Protein AF-A0A381XWH8-F1 (afdb_monomer_lite)

Foldseek 3Di:
DPDPPPDPPPPCQLVVLLVVCVVVVDQAEEEEAQPRLLSNLSSCVPVPHAYEYEYQAACVPDDPDDVSVVSSLVSLLVHQAYEAQDPNSLVPHDPSNSVRYDHDHDDADQDPPLDQPPPDPDLAAEEEEEDAQDVQQQVLVVLVVVLVVCVVRVRYAYEYEHYDDCVVVSVVSCVVSVNNVRYDYPYHDPPLLNVLSPHQEYEGRGQETRAPNSQVSSVSSVHAYEYECHHDHPVVPDDDPPRHHYDHNPPDD

Secondary structure (DSSP, 8-state):
-------S-GGGHHHHHHHHHHHH--S-EEEESHHHHHHHHHHHTTS---EEEE--S-TTTS---HHHHHHHHHHGGGSSEEEES-HHHHHTS-HHHHHTEEE-PPP-PPPS--S-----S-S-EEEEEES-SSGGG-HHHHHHHHTTHHHH-TTEEEEEE--STTHHHHHHHHHHTT-TTTEEEEE--S-HHHHHHT-SEEEE--S--S--HHHHHHHHTT--EEEE--SSSHHHH--BTTTBEEE------

pLDDT: mean 89.03, std 14.9, range [29.47, 98.56]

Radius of gyration: 21.4 Å; chains: 1; bounding box: 51×39×57 Å

Sequence (253 aa):
VVGGKRDQGSFLRPWVLRKAFRRGRPDAVIAFIDLTNILTLVATIGLKIPVIISERGNPAFHSIGKFWSLLRQGVYKMSACLVLQTHDARSFFSSSIQKNSRIIPNPVLIPEYSEPDLKSETSSKTLVAMGGLYELKGFDLLLKAFAPLCNNFPDWLLEIWGEEVQRETLESLRDELGLRERVRFPGLTKEHYKTMSRADIFVLSSRTEGFPNVLGEAMACGLPVVSFDCPCGPSEMIQDGVNGLLAVATKNR

Organism: NCBI:txid408172

Structure (mmCIF, N/CA/C/O backbone):
data_AF-A0A381XWH8-F1
#
_entry.id   AF-A0A381XWH8-F1
#
loop_
_atom_site.group_PDB
_atom_site.id
_atom_site.type_symbol
_atom_site.label_atom_id
_atom_site.label_alt_id
_atom_site.label_comp_id
_atom_site.label_asym_id
_atom_site.label_entity_id
_atom_site.label_seq_id
_atom_site.pdbx_PDB_ins_code
_atom_site.Cartn_x
_atom_site.Cartn_y
_atom_site.Cartn_z
_atom_site.occupancy
_atom_site.B_iso_or_equiv
_atom_site.auth_seq_id
_atom_site.auth_comp_id
_atom_site.auth_asym_id
_atom_site.auth_atom_id
_atom_site.pdbx_PDB_model_num
ATOM 1 N N . VAL A 1 1 ? 10.121 9.251 4.242 1.00 33.16 1 VAL A N 1
ATOM 2 C CA . VAL A 1 1 ? 11.104 10.231 3.668 1.00 33.16 1 VAL A CA 1
ATOM 3 C C . VAL A 1 1 ? 10.822 10.508 2.186 1.00 33.16 1 VAL A C 1
ATOM 5 O O . VAL A 1 1 ? 11.268 9.763 1.321 1.00 33.16 1 VAL A O 1
ATOM 8 N N . VAL A 1 2 ? 10.081 11.574 1.867 1.00 35.97 2 VAL A N 1
ATOM 9 C CA . VAL A 1 2 ? 9.831 12.023 0.483 1.00 35.97 2 VAL A CA 1
ATOM 10 C C . VAL A 1 2 ? 10.093 13.524 0.439 1.00 35.97 2 VAL A C 1
ATOM 12 O O . VAL A 1 2 ? 9.443 14.285 1.141 1.00 35.97 2 VAL A O 1
ATOM 15 N N . GLY A 1 3 ? 11.099 13.939 -0.330 1.00 33.50 3 GLY A N 1
ATOM 16 C CA . GLY A 1 3 ? 11.551 15.336 -0.378 1.00 33.50 3 GLY A CA 1
ATOM 17 C C . GLY A 1 3 ? 13.040 15.523 -0.682 1.00 33.50 3 GLY A C 1
ATOM 18 O O . GLY A 1 3 ? 13.516 16.651 -0.753 1.00 33.50 3 GLY A O 1
ATOM 19 N N . GLY A 1 4 ? 13.794 14.440 -0.896 1.00 30.06 4 GLY A N 1
ATOM 20 C CA . GLY A 1 4 ? 15.159 14.530 -1.408 1.00 30.06 4 GLY A CA 1
ATOM 21 C C . GLY A 1 4 ? 15.157 15.000 -2.862 1.00 30.06 4 GLY A C 1
ATOM 22 O O . GLY A 1 4 ? 14.591 14.327 -3.725 1.00 30.06 4 GLY A O 1
ATOM 23 N N . LYS A 1 5 ? 15.7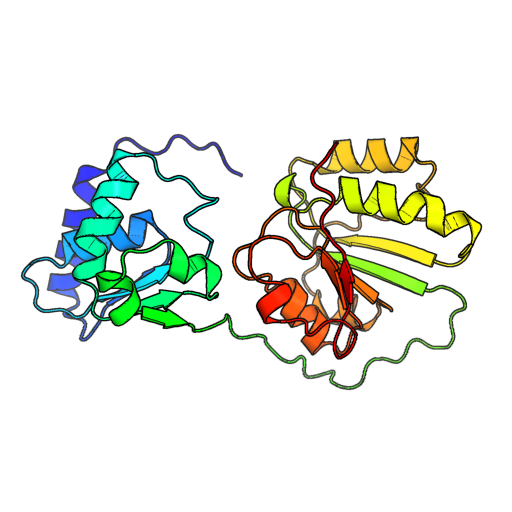75 16.162 -3.108 1.00 35.56 5 LYS A N 1
ATOM 24 C CA . LYS A 1 5 ? 16.121 16.729 -4.422 1.00 35.56 5 LYS A CA 1
ATOM 25 C C . LYS A 1 5 ? 16.338 15.616 -5.458 1.00 35.56 5 LYS A C 1
ATOM 27 O O . LYS A 1 5 ? 17.305 14.865 -5.364 1.00 35.56 5 LYS A O 1
ATOM 32 N N . ARG A 1 6 ? 15.428 15.487 -6.435 1.00 51.28 6 ARG A N 1
ATOM 33 C CA . ARG A 1 6 ? 15.600 14.571 -7.574 1.00 51.28 6 ARG A CA 1
ATOM 34 C C . ARG A 1 6 ? 16.783 15.078 -8.392 1.00 51.28 6 ARG A C 1
ATOM 36 O O . ARG A 1 6 ? 16.660 16.027 -9.159 1.00 51.28 6 ARG A O 1
ATOM 43 N N . ASP A 1 7 ? 17.924 14.460 -8.125 1.00 47.31 7 ASP A N 1
ATOM 44 C CA . ASP A 1 7 ? 19.237 14.764 -8.669 1.00 47.31 7 ASP A CA 1
ATOM 45 C C . ASP A 1 7 ? 19.208 15.046 -10.173 1.00 47.31 7 ASP A C 1
ATOM 47 O O . ASP A 1 7 ? 18.731 14.240 -10.978 1.00 47.31 7 ASP A O 1
ATOM 51 N N . GLN A 1 8 ? 19.837 16.154 -10.553 1.00 40.62 8 GLN A N 1
ATOM 52 C CA . GLN A 1 8 ? 20.124 16.563 -11.928 1.00 40.62 8 GLN A CA 1
ATOM 53 C C . GLN A 1 8 ? 21.181 15.656 -12.614 1.00 40.62 8 GLN A C 1
ATOM 55 O O . GLN A 1 8 ? 21.783 16.038 -13.610 1.00 40.62 8 GLN A O 1
ATOM 60 N N . GLY A 1 9 ? 21.375 14.416 -12.141 1.00 46.94 9 GLY A N 1
ATOM 61 C CA . GLY A 1 9 ? 22.243 13.381 -12.730 1.00 46.94 9 GLY A CA 1
ATOM 62 C C . GLY A 1 9 ? 21.551 12.473 -13.765 1.00 46.94 9 GLY A C 1
ATOM 63 O O . GLY A 1 9 ? 22.012 11.365 -14.038 1.00 46.94 9 GLY A O 1
ATOM 64 N N . SER A 1 10 ? 20.407 12.904 -14.304 1.00 57.38 10 SER A N 1
ATOM 65 C CA . SER A 1 10 ? 19.434 12.071 -15.034 1.00 57.38 10 SER A CA 1
ATOM 66 C C . SER A 1 10 ? 19.946 11.459 -16.355 1.00 57.38 10 SER A C 1
ATOM 68 O O . SER A 1 10 ? 19.645 10.304 -16.657 1.00 57.38 10 SER A O 1
ATOM 70 N N . PHE A 1 11 ? 20.768 12.173 -17.132 1.00 61.56 11 PHE A N 1
ATOM 71 C CA . PHE A 1 11 ? 21.108 11.757 -18.506 1.00 61.56 11 PHE A CA 1
ATOM 72 C C . PHE A 1 11 ? 22.157 10.641 -18.608 1.00 61.56 11 PHE A C 1
ATOM 74 O O . PHE A 1 11 ? 22.191 9.919 -19.603 1.00 61.56 11 PHE A O 1
ATOM 81 N N . LEU A 1 12 ? 22.996 10.453 -17.585 1.00 79.38 12 LEU A N 1
ATOM 82 C CA . LEU A 1 12 ? 24.034 9.414 -17.592 1.00 79.38 12 LEU A CA 1
ATOM 83 C C . LEU A 1 12 ? 23.488 8.031 -17.210 1.00 79.38 12 LEU A C 1
ATOM 85 O O . LEU A 1 12 ? 24.088 7.011 -17.552 1.00 79.38 12 LEU A O 1
ATOM 89 N N . ARG A 1 13 ? 22.336 7.971 -16.531 1.00 88.19 13 ARG A N 1
ATOM 90 C CA . ARG A 1 13 ? 21.772 6.715 -16.008 1.00 88.19 13 ARG A CA 1
ATOM 91 C C . ARG A 1 13 ? 21.467 5.688 -17.107 1.00 88.19 13 ARG A C 1
ATOM 93 O O . ARG A 1 13 ? 21.905 4.547 -16.950 1.00 88.19 13 ARG A O 1
ATOM 100 N N . PRO A 1 14 ? 20.821 6.041 -18.239 1.00 90.25 14 PRO A N 1
ATOM 101 C CA . PRO A 1 14 ? 20.624 5.088 -19.332 1.00 90.25 14 PRO A CA 1
ATOM 102 C C . PRO A 1 14 ? 21.939 4.546 -19.902 1.00 90.25 14 PRO A C 1
ATOM 104 O O . PRO A 1 14 ? 22.017 3.373 -20.259 1.00 90.25 14 PRO A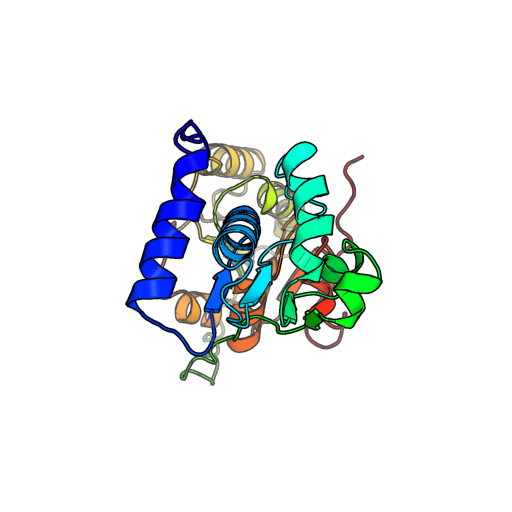 O 1
ATOM 107 N N . TRP A 1 15 ? 22.991 5.368 -19.961 1.00 93.19 15 TRP A N 1
ATOM 108 C CA . TRP A 1 15 ? 24.299 4.938 -20.458 1.00 93.19 15 TRP A CA 1
ATOM 109 C C . TRP A 1 15 ? 24.972 3.937 -19.512 1.00 93.19 15 TRP A C 1
ATOM 111 O O . TRP A 1 15 ? 25.476 2.906 -19.962 1.00 93.19 15 TRP A O 1
ATOM 121 N N . VAL A 1 16 ? 24.919 4.194 -18.201 1.00 95.00 16 VAL A N 1
ATOM 122 C CA . VAL A 1 16 ? 25.428 3.266 -17.178 1.00 95.00 16 VAL A CA 1
ATOM 123 C C . VAL A 1 16 ? 24.685 1.930 -17.241 1.00 95.00 16 VAL A C 1
ATOM 125 O O . VAL A 1 16 ? 25.327 0.880 -17.316 1.00 95.00 16 VAL A O 1
ATOM 128 N N . LEU A 1 17 ? 23.348 1.960 -17.303 1.00 95.38 17 LEU A N 1
ATOM 129 C CA . LEU A 1 17 ? 22.522 0.757 -17.462 1.00 95.38 17 LEU A CA 1
ATOM 130 C C . LEU A 1 17 ? 22.883 -0.004 -18.742 1.00 95.38 17 LEU A C 1
ATOM 132 O O . LEU A 1 17 ? 23.117 -1.209 -18.710 1.00 95.38 17 LEU A O 1
ATOM 136 N N . ARG A 1 18 ? 23.027 0.702 -19.868 1.00 96.31 18 ARG A N 1
ATOM 137 C CA . ARG A 1 18 ? 23.415 0.099 -21.148 1.00 96.31 18 ARG A CA 1
ATOM 138 C C . ARG A 1 18 ? 24.774 -0.598 -21.073 1.00 96.31 18 ARG A C 1
ATOM 140 O O . ARG A 1 18 ? 24.924 -1.695 -21.613 1.00 96.31 18 ARG A O 1
ATOM 147 N N . LYS A 1 19 ? 25.767 0.017 -20.419 1.00 96.44 19 LYS A N 1
ATOM 148 C CA . LYS A 1 19 ? 27.090 -0.594 -20.207 1.00 96.44 19 LYS A CA 1
ATOM 149 C C . LYS A 1 19 ? 26.972 -1.866 -19.365 1.00 96.44 19 LYS A C 1
ATOM 151 O O . LYS A 1 19 ? 27.591 -2.872 -19.712 1.00 96.44 19 LYS A O 1
ATOM 156 N N . ALA A 1 20 ? 26.148 -1.843 -18.317 1.00 96.19 20 ALA A N 1
ATOM 157 C CA . ALA A 1 20 ? 25.882 -3.011 -17.484 1.00 96.19 20 ALA A CA 1
ATOM 158 C C . ALA A 1 20 ? 25.218 -4.148 -18.281 1.00 96.19 20 ALA A C 1
ATOM 160 O O . ALA A 1 20 ? 25.716 -5.271 -18.244 1.00 96.19 20 ALA A O 1
ATOM 161 N N . PHE A 1 21 ? 24.184 -3.861 -19.080 1.00 96.75 21 PHE A N 1
ATOM 162 C CA . PHE A 1 21 ? 23.508 -4.869 -19.907 1.00 96.75 21 PHE A CA 1
ATOM 163 C C . PHE A 1 21 ? 24.432 -5.487 -20.959 1.00 96.75 21 PHE A C 1
ATOM 165 O O . PHE A 1 21 ? 24.438 -6.701 -21.134 1.00 96.75 21 PHE A O 1
ATOM 172 N N . ARG A 1 22 ? 25.278 -4.684 -21.617 1.00 95.75 22 ARG A N 1
ATOM 173 C CA . ARG A 1 22 ? 26.272 -5.198 -22.576 1.00 95.75 22 ARG A CA 1
ATOM 174 C C . ARG A 1 22 ? 27.316 -6.104 -21.926 1.00 95.75 22 ARG A C 1
ATOM 176 O O . ARG A 1 22 ? 27.745 -7.067 -22.556 1.00 95.75 22 ARG A O 1
ATOM 183 N N . ARG A 1 23 ? 27.731 -5.787 -20.694 1.00 96.25 23 ARG A N 1
ATOM 184 C CA . ARG A 1 23 ? 28.688 -6.601 -19.932 1.00 96.25 23 ARG A CA 1
ATOM 185 C C . ARG A 1 23 ? 28.051 -7.899 -19.439 1.00 96.25 23 ARG A C 1
ATOM 187 O O . ARG A 1 23 ? 28.681 -8.940 -19.537 1.00 96.25 23 ARG A O 1
ATOM 194 N N . GLY A 1 24 ? 26.834 -7.815 -18.903 1.00 96.38 24 GLY A N 1
ATOM 195 C CA . GLY A 1 24 ? 26.133 -8.947 -18.301 1.00 96.38 24 GLY A CA 1
ATOM 196 C C . GLY A 1 24 ? 25.490 -9.901 -19.305 1.00 96.38 24 GLY A C 1
ATOM 197 O O . GLY A 1 24 ? 25.309 -11.059 -18.967 1.00 96.38 24 GLY A O 1
ATOM 198 N N . ARG A 1 25 ? 25.162 -9.427 -20.518 1.00 95.06 25 ARG A N 1
ATOM 199 C CA . ARG A 1 25 ? 24.470 -10.195 -21.572 1.00 95.06 25 ARG A CA 1
ATOM 200 C C . ARG A 1 25 ? 23.263 -10.996 -21.041 1.00 95.06 25 ARG A C 1
ATOM 202 O O . ARG A 1 25 ? 23.220 -12.205 -21.236 1.00 95.06 25 ARG A O 1
ATOM 209 N N . PRO A 1 26 ? 22.309 -10.348 -20.346 1.00 97.06 26 PRO A N 1
ATOM 210 C CA . PRO A 1 26 ? 21.172 -11.061 -19.783 1.00 97.06 26 PRO A CA 1
ATOM 211 C C . PRO A 1 26 ? 20.229 -11.561 -20.884 1.00 97.06 26 PRO A C 1
ATOM 213 O O . PRO A 1 26 ? 20.014 -10.859 -21.876 1.00 97.06 26 PRO A O 1
ATOM 216 N N . ASP A 1 27 ? 19.602 -12.715 -20.657 1.00 97.81 27 ASP A N 1
ATOM 217 C CA . ASP A 1 27 ? 18.553 -13.249 -21.537 1.00 97.81 27 ASP A CA 1
ATOM 218 C C . ASP A 1 27 ? 17.265 -12.415 -21.478 1.00 97.81 27 ASP A C 1
ATOM 220 O O . ASP A 1 27 ? 16.532 -12.322 -22.459 1.00 97.81 27 ASP A O 1
ATOM 224 N N . ALA A 1 28 ? 16.998 -11.770 -20.337 1.00 97.44 28 ALA A N 1
ATOM 225 C CA . ALA A 1 28 ? 15.889 -10.843 -20.134 1.00 97.44 28 ALA A CA 1
ATOM 226 C C . ALA A 1 28 ? 16.195 -9.846 -19.007 1.00 97.44 28 ALA A C 1
ATOM 228 O O . ALA A 1 28 ? 17.011 -10.112 -18.124 1.00 97.44 28 ALA A O 1
ATOM 229 N N . VAL A 1 29 ? 15.512 -8.699 -19.008 1.00 97.88 29 VAL A N 1
ATOM 230 C CA . VAL A 1 29 ? 15.584 -7.705 -17.925 1.00 97.88 29 VAL A CA 1
ATOM 231 C C . VAL A 1 29 ? 14.197 -7.483 -17.342 1.00 97.88 29 VAL A C 1
ATOM 233 O O . VAL A 1 29 ? 13.247 -7.252 -18.086 1.00 97.88 29 VAL A O 1
ATOM 236 N N . ILE A 1 30 ? 14.097 -7.504 -16.013 1.00 97.69 30 ILE A N 1
ATOM 237 C CA . ILE A 1 30 ? 12.880 -7.137 -15.287 1.00 97.69 30 ILE A CA 1
ATOM 238 C C . ILE A 1 30 ? 13.138 -5.816 -14.568 1.00 97.69 30 ILE A C 1
ATOM 240 O O . ILE A 1 30 ? 14.029 -5.726 -13.723 1.00 97.69 30 ILE A O 1
ATOM 244 N N . ALA A 1 31 ? 12.377 -4.787 -14.924 1.00 97.06 31 ALA A N 1
ATOM 245 C CA . ALA A 1 31 ? 12.437 -3.476 -14.293 1.00 97.06 31 ALA A CA 1
ATOM 246 C C . ALA A 1 31 ? 11.187 -3.223 -13.449 1.00 97.06 31 ALA A C 1
ATOM 248 O O . ALA A 1 31 ? 10.089 -3.675 -13.777 1.00 97.06 31 ALA A O 1
ATOM 249 N N . PHE A 1 32 ? 11.372 -2.482 -12.362 1.00 95.31 32 PHE A N 1
ATOM 250 C CA . PHE A 1 32 ? 10.313 -2.106 -11.436 1.00 95.31 32 PHE A CA 1
ATOM 251 C C . PHE A 1 32 ? 10.282 -0.590 -11.285 1.00 95.31 32 PHE A C 1
ATOM 253 O O . PHE A 1 32 ? 11.342 0.028 -11.176 1.00 95.31 32 PHE A O 1
ATOM 260 N N . ILE A 1 33 ? 9.071 -0.040 -11.151 1.00 90.56 33 ILE A N 1
ATOM 261 C CA . ILE A 1 33 ? 8.780 1.371 -10.844 1.00 90.56 33 ILE A CA 1
ATOM 262 C C . ILE A 1 33 ? 8.950 2.307 -12.057 1.00 90.56 33 ILE A C 1
ATOM 264 O O . ILE A 1 33 ? 9.884 2.200 -12.853 1.00 90.56 33 ILE A O 1
ATOM 268 N N . ASP A 1 34 ? 8.006 3.239 -12.177 1.00 90.31 34 ASP A N 1
ATOM 269 C CA . ASP A 1 34 ? 7.776 4.176 -13.280 1.00 90.31 34 ASP A CA 1
ATOM 270 C C . ASP A 1 34 ? 9.020 4.673 -14.049 1.00 90.31 34 ASP A C 1
ATOM 272 O O . ASP A 1 34 ? 9.210 4.328 -15.221 1.00 90.31 34 ASP A O 1
ATOM 276 N N . LEU A 1 35 ? 9.874 5.487 -13.429 1.00 92.25 35 LEU A N 1
ATOM 277 C CA . LEU A 1 35 ? 11.011 6.131 -14.077 1.00 92.25 35 LEU A CA 1
ATOM 278 C C . LEU A 1 35 ? 12.104 5.114 -14.412 1.00 92.25 35 LEU A C 1
ATOM 280 O O . LEU A 1 35 ? 12.708 5.189 -15.481 1.00 92.25 35 LEU A O 1
ATOM 284 N N . THR A 1 36 ? 12.334 4.131 -13.544 1.00 93.69 36 THR A N 1
ATOM 285 C CA . THR A 1 36 ? 13.300 3.051 -13.785 1.00 93.69 36 THR A CA 1
ATOM 286 C C . THR A 1 36 ? 12.900 2.215 -14.999 1.00 93.69 36 THR A C 1
ATOM 288 O O . THR A 1 36 ? 13.763 1.880 -15.814 1.00 93.69 36 THR A O 1
ATOM 291 N N . ASN A 1 37 ? 11.605 1.948 -15.184 1.00 96.19 37 ASN A N 1
ATOM 292 C CA . ASN A 1 37 ? 11.081 1.272 -16.372 1.00 96.19 37 ASN A CA 1
ATOM 293 C C . ASN A 1 37 ? 11.403 2.070 -17.645 1.00 96.19 37 ASN A C 1
ATOM 295 O O . ASN A 1 37 ? 11.933 1.512 -18.605 1.00 96.19 37 ASN A O 1
ATOM 299 N N . ILE A 1 38 ? 11.148 3.387 -17.640 1.00 95.88 38 ILE A N 1
ATOM 300 C CA . ILE A 1 38 ? 11.461 4.277 -18.774 1.00 95.88 38 ILE A CA 1
ATOM 301 C C . ILE A 1 38 ? 12.959 4.233 -19.093 1.00 95.88 38 ILE A C 1
ATOM 303 O O . ILE A 1 38 ? 13.345 3.986 -20.235 1.00 95.88 38 ILE A O 1
ATOM 307 N N . LEU A 1 39 ? 13.810 4.445 -18.086 1.00 95.81 39 LEU A N 1
ATOM 308 C CA . LEU A 1 39 ? 15.262 4.489 -18.269 1.00 95.81 39 LEU A CA 1
ATOM 309 C C . LEU A 1 39 ? 15.820 3.142 -18.749 1.00 95.81 39 LEU A C 1
ATOM 311 O O . LEU A 1 39 ? 16.722 3.122 -19.586 1.00 95.81 39 LEU A O 1
ATOM 315 N N . THR A 1 40 ? 15.268 2.025 -18.271 1.00 96.88 40 THR A N 1
ATOM 316 C CA . THR A 1 40 ? 15.667 0.674 -18.689 1.00 96.88 40 THR A CA 1
ATOM 317 C C . THR A 1 40 ? 15.299 0.402 -20.145 1.00 96.88 40 THR A C 1
ATOM 319 O O . THR A 1 40 ? 16.131 -0.084 -20.913 1.00 96.88 40 THR A O 1
ATOM 322 N N . LEU A 1 41 ? 14.084 0.765 -20.561 1.00 96.88 41 LEU A N 1
ATOM 323 C CA . LEU A 1 41 ? 13.651 0.625 -21.954 1.00 96.88 41 LEU A CA 1
ATOM 324 C C . LEU A 1 41 ? 14.511 1.475 -22.894 1.00 96.88 41 LEU A C 1
ATOM 326 O O . LEU A 1 41 ? 14.970 0.983 -23.920 1.00 96.88 41 LEU A O 1
ATOM 330 N N . VAL A 1 42 ? 14.823 2.716 -22.508 1.00 96.12 42 VAL A N 1
ATOM 331 C CA . VAL A 1 42 ? 15.736 3.580 -23.275 1.00 96.12 42 VAL A CA 1
ATOM 332 C C . VAL A 1 42 ? 17.149 2.984 -23.346 1.00 96.12 42 VAL A C 1
ATOM 334 O O . VAL A 1 42 ? 17.774 2.973 -24.406 1.00 96.12 42 VAL A O 1
ATOM 337 N N . ALA A 1 43 ? 17.663 2.436 -22.243 1.00 96.44 43 ALA A N 1
ATOM 338 C CA . ALA A 1 43 ? 18.997 1.837 -22.195 1.00 96.44 43 ALA A CA 1
ATOM 339 C C . ALA A 1 43 ? 19.133 0.569 -23.061 1.00 96.44 43 ALA A C 1
ATOM 341 O O . ALA A 1 43 ? 20.233 0.266 -23.543 1.00 96.44 43 ALA A O 1
ATOM 342 N N . THR A 1 44 ? 18.034 -0.155 -23.284 1.00 96.50 44 THR A N 1
ATOM 343 C CA . THR A 1 44 ? 17.994 -1.421 -24.036 1.00 96.50 44 THR A CA 1
ATOM 344 C C . THR A 1 44 ? 17.690 -1.264 -25.528 1.00 96.50 44 THR A C 1
ATOM 346 O O . THR A 1 44 ? 17.813 -2.241 -26.270 1.00 96.50 44 THR A O 1
ATOM 349 N N . ILE A 1 45 ? 17.412 -0.046 -26.016 1.00 95.06 45 ILE A N 1
ATOM 350 C CA . ILE A 1 45 ? 17.182 0.219 -27.446 1.00 95.06 45 ILE A CA 1
ATOM 351 C C . ILE A 1 45 ? 18.337 -0.346 -28.292 1.00 95.06 45 ILE A C 1
ATOM 353 O O . ILE A 1 45 ? 19.520 -0.051 -28.072 1.00 95.06 45 ILE A O 1
ATOM 357 N N . GLY A 1 46 ? 17.993 -1.203 -29.255 1.00 94.38 46 GLY A N 1
ATOM 358 C CA . GLY A 1 46 ? 18.941 -1.850 -30.166 1.00 94.38 46 GLY A CA 1
ATOM 359 C C . GLY A 1 46 ? 19.789 -2.979 -29.561 1.00 94.38 46 GLY A C 1
ATOM 360 O O . GLY A 1 46 ? 20.656 -3.491 -30.260 1.00 94.38 46 GLY A O 1
ATOM 361 N N . LEU A 1 47 ? 19.577 -3.384 -28.300 1.00 94.06 47 LEU A N 1
ATOM 362 C CA . LEU A 1 47 ? 20.295 -4.522 -27.697 1.00 94.06 47 LEU A CA 1
ATOM 363 C C . LEU A 1 47 ? 19.628 -5.882 -27.954 1.00 94.06 47 LEU A C 1
ATOM 365 O O . LEU A 1 47 ? 20.238 -6.898 -27.648 1.00 94.06 47 LEU A O 1
ATOM 369 N N . LYS A 1 48 ? 18.407 -5.910 -28.513 1.00 93.69 48 LYS A N 1
ATOM 370 C CA . LYS A 1 48 ? 17.591 -7.128 -28.714 1.00 93.69 48 LYS A CA 1
ATOM 371 C C . LYS A 1 48 ? 17.367 -7.950 -27.428 1.00 93.69 48 LYS A C 1
ATOM 373 O O . LYS A 1 48 ? 17.143 -9.150 -27.502 1.00 93.69 48 LYS A O 1
ATOM 378 N N . ILE A 1 49 ? 17.407 -7.297 -26.264 1.00 96.56 49 ILE A N 1
ATOM 379 C CA . ILE A 1 49 ? 17.117 -7.911 -24.962 1.00 96.56 49 ILE A CA 1
ATOM 380 C C . ILE A 1 49 ? 15.629 -7.682 -24.651 1.00 96.56 49 ILE A C 1
ATOM 382 O O . ILE A 1 49 ? 15.200 -6.523 -24.683 1.00 96.56 49 ILE A O 1
ATOM 386 N N . PRO A 1 50 ? 14.834 -8.723 -24.348 1.00 97.44 50 PRO A N 1
ATOM 387 C CA . PRO A 1 50 ? 13.454 -8.547 -23.916 1.00 97.44 50 PRO A CA 1
ATOM 388 C C . PRO A 1 50 ? 13.406 -7.886 -22.532 1.00 97.44 50 PRO A C 1
ATOM 390 O O . PRO A 1 50 ? 14.094 -8.300 -21.597 1.00 97.44 50 PRO A O 1
ATOM 393 N N . VAL A 1 51 ? 12.573 -6.851 -22.401 1.00 98.19 51 VAL A N 1
ATOM 394 C CA . VAL A 1 51 ? 12.398 -6.110 -21.144 1.00 98.19 51 VAL A CA 1
ATOM 395 C C . VAL A 1 51 ? 10.973 -6.263 -20.642 1.00 98.19 51 VAL A C 1
ATOM 397 O O . VAL A 1 51 ? 10.032 -5.791 -21.280 1.00 98.19 51 VAL A O 1
ATOM 400 N N . ILE A 1 52 ? 10.819 -6.886 -19.482 1.00 98.31 52 ILE A N 1
ATOM 401 C CA . ILE A 1 52 ? 9.570 -6.920 -18.727 1.00 98.31 52 ILE A CA 1
ATOM 402 C C . ILE A 1 52 ? 9.595 -5.734 -17.765 1.00 98.31 52 ILE A C 1
ATOM 404 O O . ILE A 1 52 ? 10.566 -5.529 -17.041 1.00 98.31 52 ILE A O 1
ATOM 408 N N . ILE A 1 53 ? 8.539 -4.933 -17.764 1.00 98.00 53 ILE A N 1
ATOM 409 C CA . ILE A 1 53 ? 8.408 -3.779 -16.871 1.00 98.00 53 ILE A CA 1
ATOM 410 C C . ILE A 1 53 ? 7.270 -4.026 -15.890 1.00 98.00 53 ILE A C 1
ATOM 412 O O . ILE A 1 53 ? 6.260 -4.615 -16.265 1.00 98.00 53 ILE A O 1
ATOM 416 N N . SER A 1 54 ? 7.409 -3.567 -14.650 1.00 96.75 54 SER A N 1
ATOM 417 C CA . SER A 1 54 ? 6.364 -3.680 -13.634 1.00 96.75 54 SER A CA 1
ATOM 418 C C . SER A 1 54 ? 6.034 -2.320 -13.027 1.00 96.75 54 SER A C 1
ATOM 420 O O . SER A 1 54 ? 6.906 -1.637 -12.479 1.00 96.75 54 SER A O 1
ATOM 422 N N . GLU A 1 55 ? 4.766 -1.927 -13.132 1.00 93.56 55 GLU A N 1
ATOM 423 C CA . GLU A 1 55 ? 4.196 -0.778 -12.422 1.00 93.56 55 GLU A CA 1
ATOM 424 C C . GLU A 1 55 ? 3.593 -1.265 -11.097 1.00 93.56 55 GLU A C 1
ATOM 426 O O . GLU A 1 55 ? 2.891 -2.277 -11.050 1.00 93.56 55 GLU A O 1
ATOM 431 N N . ARG A 1 56 ? 3.930 -0.572 -10.005 1.00 89.56 56 ARG A N 1
ATOM 432 C CA . ARG A 1 56 ? 3.673 -1.015 -8.615 1.00 89.56 56 ARG A CA 1
ATOM 433 C C . ARG A 1 56 ? 2.718 -0.102 -7.845 1.00 89.56 56 ARG A C 1
ATOM 435 O O . ARG A 1 56 ? 2.505 -0.285 -6.654 1.00 89.56 56 ARG A O 1
ATOM 442 N N . GLY A 1 57 ? 2.198 0.909 -8.523 1.00 84.56 57 GLY A N 1
ATOM 443 C CA . GLY A 1 57 ? 1.176 1.823 -8.040 1.00 84.56 57 GLY A CA 1
ATOM 444 C C . GLY A 1 57 ? 0.311 2.245 -9.218 1.00 84.56 57 GLY A C 1
ATOM 445 O O . GLY A 1 57 ? 0.611 1.884 -10.358 1.00 84.56 57 GLY A O 1
ATOM 446 N N . ASN A 1 58 ? -0.750 3.008 -8.965 1.00 83.62 58 ASN A N 1
ATOM 447 C CA . ASN A 1 58 ? -1.590 3.501 -10.046 1.00 83.62 58 ASN A CA 1
ATOM 448 C C . ASN A 1 58 ? -1.002 4.795 -10.659 1.00 83.62 58 ASN A C 1
ATOM 450 O O . ASN A 1 58 ? -0.944 5.832 -9.986 1.00 83.62 58 ASN A O 1
ATOM 454 N N . PRO A 1 59 ? -0.626 4.779 -11.952 1.00 84.94 59 PRO A N 1
ATOM 455 C CA . PRO A 1 59 ? -0.146 5.952 -12.681 1.00 84.94 59 PRO A CA 1
ATOM 456 C C . PRO A 1 59 ? -1.064 7.181 -12.690 1.00 84.94 59 PRO A C 1
ATOM 458 O O . PRO A 1 59 ? -0.584 8.279 -12.968 1.00 84.94 59 PRO A O 1
ATOM 461 N N . ALA A 1 60 ? -2.367 6.999 -12.460 1.00 84.06 60 ALA A N 1
ATOM 462 C CA . ALA A 1 60 ? -3.346 8.079 -12.412 1.00 84.06 60 ALA A CA 1
ATOM 463 C C . ALA A 1 60 ? -3.195 8.945 -11.152 1.00 84.06 60 ALA A C 1
ATOM 465 O O . ALA A 1 60 ? -3.454 10.145 -11.201 1.00 84.06 60 ALA A O 1
ATOM 466 N N . PHE A 1 61 ? -2.735 8.350 -10.047 1.00 80.38 61 PHE A N 1
ATOM 467 C CA . PHE A 1 61 ? -2.583 9.018 -8.751 1.00 80.38 61 PHE A CA 1
ATOM 468 C C . PHE A 1 61 ? -1.122 9.365 -8.430 1.00 80.38 61 PHE A C 1
ATOM 470 O O . PHE A 1 61 ? -0.863 10.231 -7.598 1.00 80.38 61 PHE A O 1
ATOM 477 N N . HIS A 1 62 ? -0.155 8.755 -9.128 1.00 81.00 62 HIS A N 1
ATOM 478 C CA . HIS A 1 62 ? 1.266 9.086 -9.013 1.00 81.00 62 HIS A CA 1
ATOM 479 C C . HIS A 1 62 ? 1.797 9.785 -10.274 1.00 81.00 62 HIS A C 1
ATOM 481 O O . HIS A 1 62 ? 2.031 9.168 -11.317 1.00 81.00 62 HIS A O 1
ATOM 487 N N . SER A 1 63 ? 2.020 11.099 -10.174 1.00 82.25 63 SER A N 1
ATOM 488 C CA . SER A 1 63 ? 2.536 11.902 -11.284 1.00 82.25 63 SER A CA 1
ATOM 489 C C . SER A 1 63 ? 4.065 11.904 -11.343 1.00 82.25 63 SER A C 1
ATOM 491 O O . SER A 1 63 ? 4.756 12.275 -10.395 1.00 82.25 63 SER A O 1
ATOM 493 N N . ILE A 1 64 ? 4.594 11.598 -12.526 1.00 87.94 64 ILE A N 1
ATOM 494 C CA . ILE A 1 64 ? 6.015 11.756 -12.879 1.00 87.94 64 ILE A CA 1
ATOM 495 C C . ILE A 1 64 ? 6.284 13.026 -13.701 1.00 87.94 64 ILE A C 1
ATOM 497 O O . ILE A 1 64 ? 7.390 13.234 -14.193 1.00 87.94 64 ILE A O 1
ATOM 501 N N . GLY A 1 65 ? 5.282 13.897 -13.848 1.00 89.19 65 GLY A N 1
ATOM 502 C CA . GLY A 1 65 ? 5.341 15.079 -14.707 1.00 89.19 65 GLY A CA 1
ATOM 503 C C . GLY A 1 65 ? 4.981 14.785 -16.169 1.00 89.19 65 GLY A C 1
ATOM 504 O O . GLY A 1 65 ? 5.102 13.661 -16.660 1.00 89.19 65 GLY A O 1
ATOM 505 N N . LYS A 1 66 ? 4.521 15.822 -16.885 1.00 89.31 66 LYS A N 1
ATOM 506 C CA . LYS A 1 66 ? 3.949 15.698 -18.241 1.00 89.31 66 LYS A CA 1
ATOM 507 C C . LYS A 1 66 ? 4.930 15.085 -19.244 1.00 89.31 66 LYS A C 1
ATOM 509 O O . LYS A 1 66 ? 4.559 14.168 -19.968 1.00 89.31 66 LYS A O 1
ATOM 514 N N . PHE A 1 67 ? 6.180 15.551 -19.235 1.00 92.00 67 PHE A N 1
ATOM 515 C CA . PHE A 1 67 ? 7.236 15.050 -20.118 1.00 92.00 67 PHE A CA 1
ATOM 516 C C . PHE A 1 67 ? 7.449 13.537 -19.961 1.00 92.00 67 PHE A C 1
ATOM 518 O O . PHE A 1 67 ? 7.352 12.790 -20.932 1.00 92.00 67 PHE A O 1
ATOM 525 N N . TRP A 1 68 ? 7.667 13.073 -18.728 1.00 92.62 68 TRP A N 1
ATOM 526 C CA . TRP A 1 68 ? 7.896 11.656 -18.449 1.00 92.62 68 TRP A CA 1
ATOM 527 C C . TRP A 1 68 ? 6.648 10.804 -18.681 1.00 92.62 68 TRP A C 1
ATOM 529 O O . TRP A 1 68 ? 6.771 9.670 -19.131 1.00 92.62 68 TRP A O 1
ATOM 539 N N . SER A 1 69 ? 5.449 11.344 -18.444 1.00 91.12 69 SER A N 1
ATOM 540 C CA . SER A 1 69 ? 4.194 10.640 -18.729 1.00 91.12 69 SER A CA 1
ATOM 541 C C . SER A 1 69 ? 3.985 10.413 -20.232 1.00 91.12 69 SER A C 1
ATOM 543 O O . SER A 1 69 ? 3.604 9.316 -20.644 1.00 91.12 69 SER A O 1
ATOM 545 N N . LEU A 1 70 ? 4.307 11.410 -21.066 1.00 92.12 70 LEU A N 1
ATOM 546 C CA . LEU A 1 70 ? 4.291 11.263 -22.525 1.00 92.12 70 LEU A CA 1
ATOM 547 C C . LEU A 1 70 ? 5.342 10.252 -22.991 1.00 92.12 70 LEU A C 1
ATOM 549 O O . LEU A 1 70 ? 5.023 9.337 -23.752 1.00 92.12 70 LEU A O 1
ATOM 553 N N . LEU A 1 71 ? 6.575 10.367 -22.485 1.00 93.62 71 LEU A N 1
ATOM 554 C CA . LEU A 1 71 ? 7.648 9.430 -22.811 1.00 93.62 71 LEU A CA 1
ATOM 555 C C . LEU A 1 71 ? 7.273 7.994 -22.420 1.00 93.62 71 LEU A C 1
ATOM 557 O O . LEU A 1 71 ? 7.475 7.083 -23.218 1.00 93.62 71 LEU A O 1
ATOM 561 N N . ARG A 1 72 ? 6.659 7.801 -21.244 1.00 94.88 72 ARG A N 1
ATOM 562 C CA . ARG A 1 72 ? 6.146 6.511 -20.763 1.00 94.88 72 ARG A CA 1
ATOM 563 C C . ARG A 1 72 ? 5.198 5.865 -21.769 1.00 94.88 72 ARG A C 1
ATOM 565 O O . ARG A 1 72 ? 5.420 4.719 -22.140 1.00 94.88 72 ARG A O 1
ATOM 572 N N . GLN A 1 73 ? 4.190 6.596 -22.253 1.00 92.56 73 GLN A N 1
ATOM 573 C CA . GLN A 1 73 ? 3.225 6.076 -23.236 1.00 92.56 73 GLN A CA 1
ATOM 574 C C . GLN A 1 73 ? 3.883 5.688 -24.574 1.00 92.56 73 GLN A C 1
ATOM 576 O O . GLN A 1 73 ? 3.375 4.824 -25.288 1.00 92.56 73 GLN A O 1
ATOM 581 N N . GLY A 1 74 ? 5.014 6.309 -24.922 1.00 94.00 74 GLY A N 1
ATOM 582 C CA . GLY A 1 74 ? 5.820 5.923 -26.078 1.00 94.00 74 GLY A CA 1
ATOM 583 C C . GLY A 1 74 ? 6.636 4.658 -25.818 1.00 94.00 74 GLY A C 1
ATOM 584 O O . GLY A 1 74 ? 6.436 3.639 -26.479 1.00 94.00 74 GLY A O 1
ATOM 585 N N . VAL A 1 75 ? 7.542 4.711 -24.839 1.00 95.00 75 VAL A N 1
ATOM 586 C CA . VAL A 1 75 ? 8.550 3.662 -24.620 1.00 95.00 75 VAL A CA 1
ATOM 587 C C . VAL A 1 75 ? 7.961 2.374 -24.057 1.00 95.00 75 VAL A C 1
ATOM 589 O O . VAL A 1 75 ? 8.470 1.305 -24.373 1.00 95.00 75 VAL A O 1
ATOM 592 N N . TYR A 1 76 ? 6.865 2.422 -23.289 1.00 96.44 76 TYR A N 1
ATOM 593 C CA . TYR A 1 76 ? 6.240 1.206 -22.745 1.00 96.44 76 TYR A CA 1
ATOM 594 C C . TYR A 1 76 ? 5.702 0.276 -23.838 1.00 96.44 76 TYR A C 1
ATOM 596 O O . TYR A 1 76 ? 5.573 -0.916 -23.595 1.00 96.44 76 TYR A O 1
ATOM 604 N N . LYS A 1 77 ? 5.453 0.774 -25.058 1.00 95.31 77 LYS A N 1
ATOM 605 C CA . LYS A 1 77 ? 5.096 -0.071 -26.212 1.00 95.31 77 LYS A CA 1
ATOM 606 C C . LYS A 1 77 ? 6.233 -1.001 -26.647 1.00 95.31 77 LYS A C 1
ATOM 608 O O . LYS A 1 77 ? 5.983 -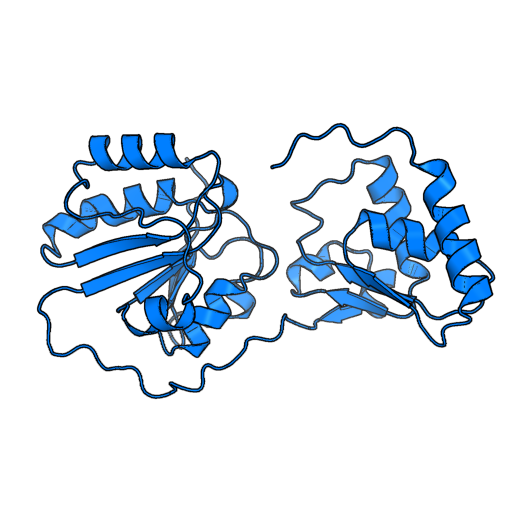1.960 -27.364 1.00 95.31 77 LYS A O 1
ATOM 613 N N . MET A 1 78 ? 7.467 -0.695 -26.246 1.00 94.88 78 MET A N 1
ATOM 614 C CA . MET A 1 78 ? 8.665 -1.468 -26.575 1.00 94.88 78 MET A CA 1
ATOM 615 C C . MET A 1 78 ? 8.934 -2.597 -25.577 1.00 94.88 78 MET A C 1
ATOM 617 O O . MET A 1 78 ? 9.850 -3.387 -25.801 1.00 94.88 78 MET A O 1
ATOM 621 N N . SER A 1 79 ? 8.205 -2.653 -24.457 1.00 96.88 79 SER A N 1
ATOM 622 C CA . SER A 1 79 ? 8.390 -3.723 -23.481 1.00 96.88 79 SER A CA 1
ATOM 623 C C . SER A 1 79 ? 7.947 -5.061 -24.069 1.00 96.88 79 SER A C 1
ATOM 625 O O . SER A 1 79 ? 7.023 -5.136 -24.878 1.00 96.88 79 SER A O 1
ATOM 627 N N . ALA A 1 80 ? 8.607 -6.132 -23.637 1.00 96.94 80 ALA A N 1
ATOM 628 C CA . ALA A 1 80 ? 8.178 -7.492 -23.924 1.00 96.94 80 ALA A CA 1
ATOM 629 C C . ALA A 1 80 ? 6.863 -7.814 -23.200 1.00 96.94 80 ALA A C 1
ATOM 631 O O . ALA A 1 80 ? 6.033 -8.529 -23.747 1.00 96.94 80 ALA A O 1
ATOM 632 N N . CYS A 1 81 ? 6.661 -7.265 -21.998 1.00 97.50 81 CYS A N 1
ATOM 633 C CA . CYS A 1 81 ? 5.410 -7.338 -21.248 1.00 97.50 81 CYS A CA 1
ATOM 634 C C . CYS A 1 81 ? 5.357 -6.213 -20.200 1.00 97.50 81 CYS A C 1
ATOM 636 O O . CYS A 1 81 ? 6.371 -5.911 -19.564 1.00 97.50 81 CYS A O 1
ATOM 638 N N . LEU A 1 82 ? 4.177 -5.621 -19.995 1.00 97.75 82 LEU A N 1
ATOM 639 C CA . LEU A 1 82 ? 3.881 -4.758 -18.848 1.00 97.75 82 LEU A CA 1
ATOM 640 C C . LEU A 1 82 ? 3.124 -5.543 -17.769 1.00 97.75 82 LEU A C 1
ATOM 642 O O . LEU A 1 82 ? 1.988 -5.962 -17.977 1.00 97.75 82 LEU A O 1
ATOM 646 N N . VAL A 1 83 ? 3.726 -5.687 -16.596 1.00 97.44 83 VAL A N 1
ATOM 647 C CA . VAL A 1 83 ? 3.103 -6.277 -15.411 1.00 97.44 83 VAL A CA 1
ATOM 648 C C . VAL A 1 8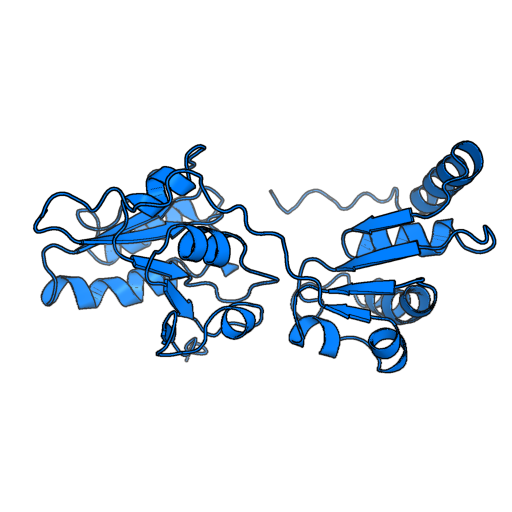3 ? 2.475 -5.182 -14.555 1.00 97.44 83 VAL A C 1
ATOM 650 O O . VAL A 1 83 ? 3.133 -4.208 -14.185 1.00 97.44 83 VAL A O 1
ATOM 653 N N . LEU A 1 84 ? 1.202 -5.361 -14.224 1.00 95.38 84 LEU A N 1
ATOM 654 C CA . LEU A 1 84 ? 0.402 -4.475 -13.379 1.00 95.38 84 LEU A CA 1
ATOM 655 C C . LEU A 1 84 ? -0.248 -5.290 -12.265 1.00 95.38 84 LEU A C 1
ATOM 657 O O . LEU A 1 84 ? -0.389 -6.501 -12.398 1.00 95.38 84 LEU A O 1
ATOM 661 N N . GLN A 1 85 ? -0.667 -4.631 -11.191 1.00 93.38 85 GLN A N 1
ATOM 662 C CA . GLN A 1 85 ? -1.288 -5.314 -10.051 1.00 93.38 85 GLN A CA 1
ATOM 663 C C . GLN A 1 85 ? -2.818 -5.307 -10.097 1.00 93.38 85 GLN A C 1
ATOM 665 O O . GLN A 1 85 ? -3.431 -6.178 -9.496 1.00 93.38 85 GLN A O 1
ATOM 670 N N . THR A 1 86 ? -3.423 -4.351 -10.808 1.00 92.38 86 THR A N 1
ATOM 671 C CA . THR A 1 86 ? -4.880 -4.152 -10.855 1.00 92.38 86 THR A CA 1
ATOM 672 C C . THR A 1 86 ? -5.349 -3.797 -12.265 1.00 92.38 86 THR A C 1
ATOM 674 O O . THR A 1 86 ? -4.598 -3.237 -13.079 1.00 92.38 86 THR A O 1
ATOM 677 N N . HIS A 1 87 ? -6.606 -4.109 -12.563 1.00 92.19 87 HIS A N 1
ATOM 678 C CA . HIS A 1 87 ? -7.291 -3.721 -13.790 1.00 92.19 87 HIS A CA 1
ATOM 679 C C . HIS A 1 87 ? -7.417 -2.200 -13.912 1.00 92.19 87 HIS A C 1
ATOM 681 O O . HIS A 1 87 ? -7.218 -1.654 -15.001 1.00 92.19 87 HIS A O 1
ATOM 687 N N . ASP A 1 88 ? -7.623 -1.499 -12.801 1.00 89.75 88 ASP A N 1
ATOM 688 C CA . ASP A 1 88 ? -7.649 -0.037 -12.784 1.00 89.75 88 ASP A CA 1
ATOM 689 C C . ASP A 1 88 ? -6.324 0.572 -13.251 1.00 89.75 88 ASP A C 1
ATOM 691 O O . ASP A 1 88 ? -6.311 1.443 -14.123 1.00 89.75 88 ASP A O 1
ATOM 695 N N . ALA A 1 89 ? -5.186 0.082 -12.747 1.00 91.12 89 ALA A N 1
ATOM 696 C CA . ALA A 1 89 ? -3.878 0.561 -13.190 1.00 91.12 89 ALA A CA 1
ATOM 697 C C . ALA A 1 89 ? -3.640 0.276 -14.685 1.00 91.12 89 ALA A C 1
ATOM 699 O O . ALA A 1 89 ? -2.984 1.060 -15.375 1.00 91.12 89 ALA A O 1
ATOM 700 N N . ARG A 1 90 ? -4.203 -0.819 -15.218 1.00 93.62 90 ARG A N 1
ATOM 701 C CA . ARG A 1 90 ? -4.156 -1.144 -16.653 1.00 93.62 90 ARG A CA 1
ATOM 702 C C . ARG A 1 90 ? -4.935 -0.154 -17.503 1.00 93.62 90 ARG A C 1
ATOM 704 O O . ARG A 1 90 ? -4.454 0.208 -18.578 1.00 93.62 90 ARG A O 1
ATOM 711 N N . SER A 1 91 ? -6.093 0.291 -17.024 1.00 92.94 91 SER A N 1
ATOM 712 C CA . SER A 1 91 ? -6.977 1.209 -17.752 1.00 92.94 91 SER A CA 1
ATOM 713 C C . SER A 1 91 ? -6.311 2.551 -18.091 1.00 92.94 91 SER A C 1
ATOM 715 O O . SER A 1 91 ? -6.634 3.155 -19.111 1.00 92.94 91 SER A O 1
ATOM 717 N N . PHE A 1 92 ? -5.311 2.972 -17.305 1.00 92.38 92 PHE A N 1
ATOM 718 C CA . PHE A 1 92 ? -4.543 4.198 -17.540 1.00 92.38 92 PHE A CA 1
ATOM 719 C C . PHE A 1 92 ? -3.740 4.185 -18.854 1.00 92.38 92 PHE A C 1
ATOM 721 O O . PHE A 1 92 ? -3.454 5.231 -19.448 1.00 92.38 92 PHE A O 1
ATOM 728 N N . PHE A 1 93 ? -3.303 3.011 -19.308 1.00 94.38 93 PHE A N 1
ATOM 729 C CA . PHE A 1 93 ? -2.426 2.900 -20.471 1.00 94.38 93 PHE A CA 1
ATOM 730 C C . PHE A 1 93 ? -3.211 2.833 -21.779 1.00 94.38 93 PHE A C 1
ATOM 732 O O . PHE A 1 93 ? -4.336 2.349 -21.817 1.00 94.38 93 PHE A O 1
ATOM 739 N N . SER A 1 94 ? -2.607 3.270 -22.888 1.00 93.88 94 SER A N 1
ATOM 740 C CA . SER A 1 94 ? -3.235 3.130 -24.212 1.00 93.88 94 SER A CA 1
ATOM 741 C C . SER A 1 94 ? -3.537 1.665 -24.562 1.00 93.88 94 SER A C 1
ATOM 743 O O . SER A 1 94 ? -2.800 0.760 -24.165 1.00 93.88 94 SER A O 1
ATOM 745 N N . SER A 1 95 ? -4.559 1.413 -25.389 1.00 94.00 95 SER A N 1
ATOM 746 C CA . SER A 1 95 ? -4.973 0.051 -25.774 1.00 94.00 95 SER A CA 1
ATOM 747 C C . SER A 1 95 ? -3.832 -0.787 -26.367 1.00 94.00 95 SER A C 1
ATOM 749 O O . SER A 1 95 ? -3.785 -1.998 -26.176 1.00 94.00 95 SER A O 1
ATOM 751 N N . SER A 1 96 ? -2.876 -0.153 -27.057 1.00 93.31 96 SER A N 1
ATOM 752 C CA . SER A 1 96 ? -1.680 -0.828 -27.580 1.00 93.31 96 SER A CA 1
ATOM 753 C C . SER A 1 96 ? -0.796 -1.404 -26.473 1.00 93.31 96 SER A C 1
ATOM 755 O O . SER A 1 96 ? -0.280 -2.503 -26.632 1.00 93.31 96 SER A O 1
ATOM 757 N N . ILE A 1 97 ? -0.615 -0.674 -25.370 1.00 95.50 97 ILE A N 1
ATOM 758 C CA . ILE A 1 97 ? 0.161 -1.137 -24.214 1.00 95.50 97 ILE A CA 1
ATOM 759 C C . ILE A 1 97 ? -0.637 -2.197 -23.455 1.00 95.50 97 ILE A C 1
ATOM 761 O O . ILE A 1 97 ? -0.088 -3.231 -23.088 1.00 95.50 97 ILE A O 1
ATOM 765 N N . GLN A 1 98 ? -1.946 -1.982 -23.283 1.00 95.75 98 GLN A N 1
ATOM 766 C CA . GLN A 1 98 ? -2.816 -2.936 -22.595 1.00 95.75 98 GLN A CA 1
ATOM 767 C C . GLN A 1 98 ? -2.824 -4.318 -23.265 1.00 95.75 98 GLN A C 1
ATOM 769 O O . GLN A 1 98 ? -2.913 -5.329 -22.573 1.00 95.75 98 GLN A O 1
ATOM 774 N N . LYS A 1 99 ? -2.726 -4.400 -24.600 1.00 94.44 99 LYS A N 1
ATOM 775 C CA . LYS A 1 99 ? -2.640 -5.688 -25.317 1.00 94.44 99 LYS A CA 1
ATOM 776 C C . LYS A 1 99 ? -1.431 -6.518 -24.883 1.00 94.44 99 LYS A C 1
ATOM 778 O O . LYS A 1 99 ? -1.540 -7.738 -24.800 1.00 94.44 99 LYS A O 1
ATOM 783 N N . ASN A 1 100 ? -0.322 -5.851 -24.568 1.00 93.94 100 ASN A N 1
ATOM 784 C CA . ASN A 1 100 ? 0.915 -6.483 -24.127 1.00 93.94 100 ASN A CA 1
ATOM 785 C C . ASN A 1 100 ? 1.127 -6.397 -22.606 1.00 93.94 100 ASN A C 1
ATOM 787 O O . ASN A 1 100 ? 2.260 -6.359 -22.126 1.00 93.94 100 ASN A O 1
ATOM 791 N N . SER A 1 101 ? 0.038 -6.326 -21.835 1.00 97.12 101 SER A N 1
ATOM 792 C CA . SER A 1 101 ? 0.100 -6.299 -20.378 1.00 97.12 101 SER A CA 1
ATOM 793 C C . SER A 1 101 ? -0.506 -7.547 -19.736 1.00 97.12 101 SER A C 1
ATOM 795 O O . SER A 1 101 ? -1.350 -8.244 -20.317 1.00 97.12 101 SER A O 1
ATOM 797 N N . ARG A 1 102 ? -0.083 -7.822 -18.503 1.00 97.56 102 ARG A N 1
ATOM 798 C CA . ARG A 1 102 ? -0.594 -8.890 -17.641 1.00 97.56 102 ARG A CA 1
ATOM 799 C C . ARG A 1 102 ? -0.868 -8.335 -16.249 1.00 97.56 102 ARG A C 1
ATOM 801 O O . ARG A 1 102 ? -0.085 -7.536 -15.741 1.00 97.56 102 ARG A O 1
ATOM 808 N N . ILE A 1 103 ? -1.988 -8.753 -15.666 1.00 95.44 103 ILE A N 1
ATOM 809 C CA . ILE A 1 103 ? -2.278 -8.500 -14.257 1.00 95.44 103 ILE A CA 1
ATOM 810 C C . ILE A 1 103 ? -1.635 -9.634 -13.466 1.00 95.44 103 ILE A C 1
ATOM 812 O O . ILE A 1 103 ? -1.971 -10.795 -13.681 1.00 95.44 103 ILE A O 1
ATOM 816 N N . ILE A 1 104 ? -0.661 -9.299 -12.626 1.00 95.38 104 ILE A N 1
ATOM 817 C CA . ILE A 1 104 ? -0.003 -10.224 -11.707 1.00 95.38 104 ILE A CA 1
ATOM 818 C C . ILE A 1 104 ? -0.006 -9.531 -10.338 1.00 95.38 104 ILE A C 1
ATOM 820 O O . ILE A 1 104 ? 0.780 -8.594 -10.139 1.00 95.38 104 ILE A O 1
ATOM 824 N N . PRO A 1 105 ? -0.907 -9.929 -9.419 1.00 91.81 105 PRO A N 1
ATOM 825 C CA . PRO A 1 105 ? -0.963 -9.354 -8.081 1.00 91.81 105 PRO A CA 1
ATOM 826 C C . PRO A 1 105 ? 0.312 -9.680 -7.298 1.00 91.81 105 PRO A C 1
ATOM 828 O O . PRO A 1 105 ? 1.110 -10.539 -7.687 1.00 91.81 105 PRO A O 1
ATOM 831 N N . ASN A 1 106 ? 0.527 -8.980 -6.184 1.00 92.00 106 ASN A N 1
ATOM 832 C CA . ASN A 1 106 ? 1.660 -9.311 -5.328 1.00 92.00 106 ASN A CA 1
ATOM 833 C C . ASN A 1 106 ? 1.437 -10.655 -4.641 1.00 92.00 106 ASN A C 1
ATOM 835 O O . ASN A 1 106 ? 0.316 -10.927 -4.213 1.00 92.00 106 ASN A O 1
ATOM 839 N N . PRO A 1 107 ? 2.493 -11.475 -4.503 1.00 91.50 107 PRO A N 1
ATOM 840 C CA . PRO A 1 107 ? 2.395 -12.675 -3.697 1.00 91.50 107 PRO A CA 1
ATOM 841 C C . PRO A 1 107 ? 2.108 -12.279 -2.248 1.00 91.50 107 PRO A C 1
ATOM 843 O O . PRO A 1 107 ? 2.747 -11.374 -1.708 1.00 91.50 107 PRO A O 1
ATOM 846 N N . VAL A 1 108 ? 1.158 -12.977 -1.639 1.00 90.31 108 VAL A N 1
ATOM 847 C CA . VAL A 1 108 ? 0.877 -12.905 -0.206 1.00 90.31 108 VAL A CA 1
ATOM 848 C C . VAL A 1 108 ? 1.442 -14.174 0.413 1.00 90.31 108 VAL A C 1
ATOM 850 O O . VAL A 1 108 ? 1.176 -15.272 -0.078 1.00 90.31 108 VAL A O 1
ATOM 853 N N . LEU A 1 109 ? 2.265 -14.028 1.450 1.00 88.88 109 LEU A N 1
ATOM 854 C CA . LEU A 1 109 ? 2.774 -15.178 2.187 1.00 88.88 109 LEU A CA 1
ATOM 855 C C . LEU A 1 109 ? 1.688 -15.647 3.153 1.00 88.88 109 LEU A C 1
ATOM 857 O O . LEU A 1 1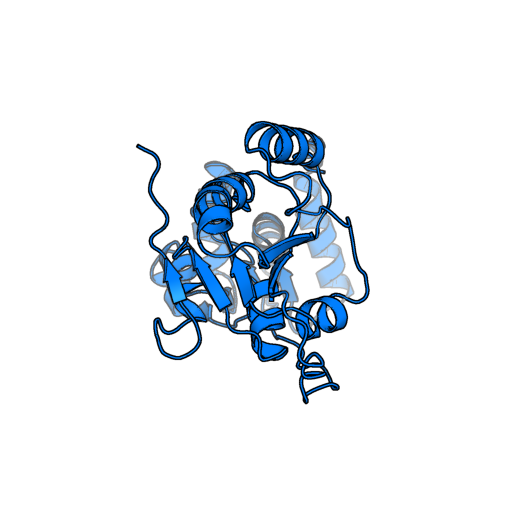09 ? 1.117 -14.843 3.885 1.00 88.88 109 LEU A O 1
ATOM 861 N N . ILE A 1 110 ? 1.409 -16.946 3.143 1.00 85.25 110 ILE A N 1
ATOM 862 C CA . ILE A 1 110 ? 0.483 -17.555 4.095 1.00 85.25 110 ILE A CA 1
ATOM 863 C C . ILE A 1 110 ? 1.307 -17.920 5.336 1.00 85.25 110 ILE A C 1
ATOM 865 O O . ILE A 1 110 ? 2.261 -18.693 5.201 1.00 85.25 110 ILE A O 1
ATOM 869 N N . PRO A 1 111 ? 1.019 -17.345 6.516 1.00 82.81 111 PRO A N 1
ATOM 870 C CA . PRO A 1 111 ? 1.756 -17.673 7.729 1.00 82.81 111 PRO A CA 1
ATOM 871 C C . PRO A 1 111 ? 1.524 -19.139 8.129 1.00 82.81 111 PRO A C 1
ATOM 873 O O . PRO A 1 111 ? 0.422 -19.664 7.992 1.00 82.81 111 PRO A O 1
ATOM 876 N N . GLU A 1 112 ? 2.563 -19.800 8.650 1.00 74.44 112 GLU A N 1
ATOM 877 C CA . GLU A 1 112 ? 2.493 -21.213 9.072 1.00 74.44 112 GLU A CA 1
ATOM 878 C C . GLU A 1 112 ? 1.537 -21.433 10.258 1.00 74.44 112 GLU A C 1
ATOM 880 O O . GLU A 1 112 ? 0.944 -22.504 10.393 1.00 74.44 112 GLU A O 1
ATOM 885 N N . TYR A 1 113 ? 1.321 -20.398 11.076 1.00 65.38 113 TYR A N 1
ATOM 886 C CA . TYR A 1 113 ? 0.305 -20.357 12.130 1.00 65.38 113 TYR A CA 1
ATOM 887 C C . TYR A 1 113 ? -1.079 -20.131 11.498 1.00 65.38 113 TYR A C 1
ATOM 889 O O . TYR A 1 113 ? -1.644 -19.043 11.555 1.00 65.38 113 TYR A O 1
ATOM 897 N N . SER A 1 114 ? -1.557 -21.152 10.789 1.00 52.09 114 SER A N 1
ATOM 898 C CA . SER A 1 114 ? -2.807 -21.152 10.015 1.00 52.09 114 SER A CA 1
ATOM 899 C C . SER A 1 114 ? -4.046 -21.464 10.853 1.00 52.09 114 SER A C 1
ATOM 901 O O . SER A 1 114 ? -5.166 -21.303 10.372 1.00 52.09 114 SER A O 1
ATOM 903 N N . GLU A 1 115 ? -3.862 -21.842 12.116 1.00 54.22 115 GLU A N 1
ATOM 904 C CA . GLU A 1 115 ? -4.937 -21.754 13.090 1.00 54.22 115 GLU A CA 1
ATOM 905 C C . GLU A 1 115 ? -4.833 -20.385 13.761 1.00 54.22 115 GLU A C 1
ATOM 907 O O . GLU A 1 115 ? -3.772 -20.073 14.321 1.00 54.22 115 GLU A O 1
ATOM 912 N N . PRO A 1 116 ? -5.880 -19.537 13.690 1.00 52.62 116 PRO A N 1
ATOM 913 C CA . PRO A 1 116 ? -5.930 -18.377 14.554 1.00 52.62 116 PRO A CA 1
ATOM 914 C C . PRO A 1 116 ? -5.692 -18.897 15.965 1.00 52.62 116 PRO A C 1
ATOM 916 O O . PRO A 1 116 ? -6.326 -19.867 16.387 1.00 52.62 116 PRO A O 1
ATOM 919 N N . ASP A 1 117 ? -4.760 -18.270 16.674 1.00 53.94 117 ASP A N 1
ATOM 920 C CA . ASP A 1 117 ? -4.679 -18.378 18.123 1.00 53.94 117 ASP A CA 1
ATOM 921 C C . ASP A 1 117 ? -5.981 -17.724 18.593 1.00 53.94 117 ASP A C 1
ATOM 923 O O . ASP A 1 117 ? -6.025 -16.512 18.815 1.00 53.94 117 ASP A O 1
ATOM 927 N N . LEU A 1 118 ? -7.086 -18.488 18.505 1.00 51.44 118 LEU A N 1
ATOM 928 C CA . LEU A 1 118 ? -8.440 -18.045 18.777 1.00 51.44 118 LEU A CA 1
ATOM 929 C C . LEU A 1 118 ? -8.312 -17.449 20.152 1.00 51.44 118 LEU A C 1
ATOM 931 O O . LEU A 1 118 ? -8.050 -18.181 21.111 1.00 51.44 118 LEU A O 1
ATOM 935 N N . LYS A 1 119 ? -8.372 -16.114 20.207 1.00 54.44 119 LYS A N 1
ATOM 936 C CA . LYS A 1 119 ? -8.266 -15.385 21.457 1.00 54.44 119 LYS A CA 1
ATOM 937 C C . LYS A 1 119 ? -9.114 -16.157 22.452 1.00 54.44 119 LYS A C 1
ATOM 939 O O . LYS A 1 119 ? -10.285 -16.437 22.169 1.00 54.44 119 LYS A O 1
ATOM 944 N N . SER A 1 120 ? -8.512 -16.511 23.591 1.00 48.72 120 SER A N 1
ATOM 945 C CA . SER A 1 120 ? -9.304 -16.871 24.761 1.00 48.72 120 SER A CA 1
ATOM 946 C C . SER A 1 120 ? -10.417 -15.836 24.867 1.00 48.72 120 SER A C 1
ATOM 948 O O . SER A 1 120 ? -10.171 -14.686 24.514 1.00 48.72 120 SER A O 1
ATOM 950 N N . GLU A 1 121 ? -11.628 -16.245 25.238 1.00 56.03 121 GLU A N 1
ATOM 951 C CA . GLU A 1 121 ? -12.830 -15.405 25.286 1.00 56.03 121 GLU A CA 1
ATOM 952 C C . GLU A 1 121 ? -12.624 -14.137 26.144 1.00 56.03 121 GLU A C 1
ATOM 954 O O . GLU A 1 121 ? -13.097 -14.017 27.271 1.00 56.03 121 GLU A O 1
ATOM 959 N N . THR A 1 122 ? -11.870 -13.167 25.639 1.00 59.94 122 THR A N 1
ATOM 960 C CA . THR A 1 122 ? -11.678 -11.862 26.232 1.00 59.94 122 THR A CA 1
ATOM 961 C C . THR A 1 122 ? -12.877 -11.043 25.811 1.00 59.94 122 THR A C 1
ATOM 963 O O . THR A 1 122 ? -13.244 -11.030 24.635 1.00 59.94 122 THR A O 1
ATOM 966 N N . SER A 1 123 ? -13.487 -10.334 26.756 1.00 66.88 123 SER A N 1
ATOM 967 C CA . SER A 1 123 ? -14.625 -9.456 26.471 1.00 66.88 123 SER A CA 1
ATOM 968 C C . SER A 1 123 ? -14.284 -8.337 25.477 1.00 66.88 123 SER A C 1
ATOM 970 O O . SER A 1 123 ? -15.180 -7.800 24.830 1.00 66.88 123 SER A O 1
ATOM 972 N N . SER A 1 124 ? -12.999 -7.995 25.325 1.00 81.25 124 SER A N 1
ATOM 973 C CA . SER A 1 124 ? -12.545 -6.946 24.418 1.00 81.25 124 SER A CA 1
ATOM 974 C C . SER A 1 124 ? -12.337 -7.429 22.985 1.00 81.25 124 SER A C 1
ATOM 976 O O . SER A 1 124 ? -11.820 -8.516 22.726 1.00 81.25 124 SER A O 1
ATOM 978 N N . LYS A 1 125 ? -12.722 -6.569 22.037 1.00 91.12 125 LYS A N 1
ATOM 979 C CA . LYS A 1 125 ? -12.499 -6.757 20.598 1.00 91.12 125 LYS A CA 1
ATOM 980 C C . LYS A 1 125 ? -11.426 -5.800 20.120 1.00 91.12 125 LYS A C 1
ATOM 982 O O . LYS A 1 125 ? -11.477 -4.620 20.446 1.00 91.12 125 LYS A O 1
ATOM 987 N N . THR A 1 126 ? -10.463 -6.279 19.344 1.00 94.62 126 THR A N 1
ATOM 988 C CA . THR A 1 126 ? -9.364 -5.452 18.830 1.00 94.62 126 THR A CA 1
ATOM 989 C C . THR A 1 126 ? -9.478 -5.290 17.323 1.00 94.62 126 THR A C 1
ATOM 991 O O . THR A 1 126 ? -9.317 -6.249 16.572 1.00 94.62 126 THR A O 1
ATOM 994 N N . LEU A 1 127 ? -9.709 -4.060 16.882 1.00 97.31 127 LEU A N 1
ATOM 995 C CA . LEU A 1 127 ? -9.556 -3.647 15.497 1.00 97.31 127 LEU A CA 1
ATOM 996 C C . LEU A 1 127 ? -8.087 -3.288 15.279 1.00 97.31 127 LEU A C 1
ATOM 998 O O . LEU A 1 127 ? -7.485 -2.601 16.106 1.00 97.31 127 LEU A O 1
ATOM 1002 N N . VAL A 1 128 ? -7.511 -3.725 14.166 1.00 97.62 128 VAL A N 1
ATOM 1003 C CA . VAL A 1 128 ? -6.132 -3.396 13.807 1.00 97.62 128 VAL A CA 1
ATOM 1004 C C . VAL A 1 128 ? -6.077 -2.751 12.430 1.00 97.62 128 VAL A C 1
ATOM 1006 O O . VAL A 1 128 ? -6.735 -3.191 11.492 1.00 97.62 128 VAL A O 1
ATOM 1009 N N . ALA A 1 129 ? -5.272 -1.707 12.303 1.00 98.12 129 ALA A N 1
ATOM 1010 C CA . ALA A 1 129 ? -4.912 -1.103 11.031 1.00 98.12 129 ALA A CA 1
ATOM 1011 C C . ALA A 1 129 ? -3.390 -0.979 10.966 1.00 98.12 129 ALA A C 1
ATOM 1013 O O . ALA A 1 129 ? -2.741 -0.725 11.981 1.00 98.12 129 ALA A O 1
ATOM 1014 N N . MET A 1 130 ? -2.800 -1.179 9.787 1.00 97.38 130 MET A N 1
ATOM 1015 C CA . MET A 1 130 ? -1.344 -1.171 9.634 1.00 97.38 130 MET A CA 1
ATOM 1016 C C . MET A 1 130 ? -0.902 -0.434 8.367 1.00 97.38 130 MET A C 1
ATOM 1018 O O . MET A 1 130 ? -1.446 -0.647 7.284 1.00 97.38 130 MET A O 1
ATOM 1022 N N . GLY A 1 131 ? 0.119 0.415 8.483 1.00 95.44 131 GLY A N 1
ATOM 1023 C CA . GLY A 1 131 ? 0.727 1.118 7.354 1.00 95.44 131 GLY A CA 1
ATOM 1024 C C . GLY A 1 131 ? 1.497 2.368 7.775 1.00 95.44 131 GLY A C 1
ATOM 1025 O O . GLY A 1 131 ? 1.371 2.840 8.897 1.00 95.44 131 GLY A O 1
ATOM 1026 N N . GLY A 1 132 ? 2.299 2.931 6.865 1.00 95.12 132 GLY A N 1
ATOM 1027 C CA . GLY A 1 132 ? 3.000 4.193 7.134 1.00 95.12 132 GLY A CA 1
ATOM 1028 C C . GLY A 1 132 ? 2.022 5.328 7.453 1.00 95.12 132 GLY A C 1
ATOM 1029 O O . GLY A 1 132 ? 1.014 5.475 6.763 1.00 95.12 132 GLY A O 1
ATOM 1030 N N . LEU A 1 133 ? 2.316 6.135 8.472 1.00 95.81 133 LEU A N 1
ATOM 1031 C CA . LEU A 1 133 ? 1.451 7.229 8.927 1.00 95.81 133 LEU A CA 1
ATOM 1032 C C . LEU A 1 133 ? 1.544 8.433 7.972 1.00 95.81 133 LEU A C 1
ATOM 1034 O O . LEU A 1 133 ? 2.190 9.445 8.251 1.00 95.81 133 LEU A O 1
ATOM 1038 N N . TYR A 1 134 ? 0.906 8.289 6.812 1.00 94.62 134 TYR A N 1
ATOM 1039 C CA . TYR A 1 134 ? 0.771 9.301 5.769 1.00 94.62 134 TYR A CA 1
ATOM 1040 C C . TYR A 1 134 ? -0.701 9.619 5.512 1.00 94.62 134 TYR A C 1
ATOM 1042 O O . TYR A 1 134 ? -1.569 8.763 5.684 1.00 94.62 134 TYR A O 1
ATOM 1050 N N . GLU A 1 135 ? -0.967 10.800 4.953 1.00 93.69 135 GLU A N 1
ATOM 1051 C CA . GLU A 1 135 ? -2.327 11.249 4.638 1.00 93.69 135 GLU A CA 1
ATOM 1052 C C . GLU A 1 135 ? -3.086 10.248 3.761 1.00 93.69 135 GLU A C 1
ATOM 1054 O O . GLU A 1 135 ? -4.258 9.967 3.984 1.00 93.69 135 GLU A O 1
ATOM 1059 N N . LEU A 1 136 ? -2.418 9.629 2.789 1.00 92.00 136 LEU A N 1
ATOM 1060 C CA . LEU A 1 136 ? -3.066 8.683 1.880 1.00 92.00 136 LEU A CA 1
ATOM 1061 C C . LEU A 1 136 ? -3.604 7.422 2.585 1.00 92.00 136 LEU A C 1
ATOM 1063 O O . LEU A 1 136 ? -4.492 6.780 2.031 1.00 92.00 136 LEU A O 1
ATOM 1067 N N . LYS A 1 137 ? -3.138 7.086 3.799 1.00 94.69 137 LYS A N 1
ATOM 1068 C CA . LYS A 1 137 ? -3.645 5.944 4.585 1.00 94.69 137 LYS A CA 1
ATOM 1069 C C . LYS A 1 137 ? -4.941 6.227 5.343 1.00 94.69 137 LYS A C 1
ATOM 1071 O O . LYS A 1 137 ? -5.569 5.295 5.837 1.00 94.69 137 LYS A O 1
ATOM 1076 N N . GLY A 1 138 ? -5.372 7.486 5.410 1.00 95.81 138 GLY A N 1
ATOM 1077 C CA . GLY A 1 138 ? -6.697 7.834 5.928 1.00 95.81 138 GLY A CA 1
ATOM 1078 C C . GLY A 1 138 ? -6.949 7.452 7.382 1.00 95.81 138 GLY A C 1
ATOM 1079 O O . GLY A 1 138 ? -8.099 7.271 7.767 1.00 95.81 138 GLY A O 1
ATOM 1080 N N . PHE A 1 139 ? -5.904 7.348 8.207 1.00 97.88 139 PHE A N 1
ATOM 1081 C CA . PHE A 1 139 ? -6.069 7.031 9.627 1.00 97.88 139 PHE A CA 1
ATOM 1082 C C . PHE A 1 139 ? -6.885 8.095 10.378 1.00 97.88 139 PHE A C 1
ATOM 1084 O O . PHE A 1 139 ? -7.565 7.774 11.343 1.00 97.88 139 PHE A O 1
ATOM 1091 N N . ASP A 1 140 ? -6.914 9.340 9.902 1.00 97.56 140 ASP A N 1
ATOM 1092 C CA . ASP A 1 140 ? -7.815 10.372 10.417 1.00 97.56 140 ASP A CA 1
ATOM 1093 C C . ASP A 1 140 ? -9.299 10.040 10.169 1.00 97.56 140 ASP A C 1
ATOM 1095 O O . ASP A 1 140 ? -10.142 10.289 11.031 1.00 97.56 140 ASP A O 1
ATOM 1099 N N . LEU A 1 141 ? -9.625 9.439 9.018 1.00 96.44 141 LEU A N 1
ATOM 1100 C CA . LEU A 1 141 ? -10.974 8.956 8.712 1.00 96.44 141 LEU A CA 1
ATOM 1101 C C . LEU A 1 141 ? -11.329 7.764 9.599 1.00 96.44 141 LEU A C 1
ATOM 1103 O O . LEU A 1 141 ? -12.449 7.689 10.096 1.00 96.44 141 LEU A O 1
ATOM 1107 N N . LEU A 1 142 ? -10.363 6.872 9.839 1.00 97.44 142 LEU A N 1
ATOM 1108 C CA . LEU A 1 142 ? -10.536 5.737 10.740 1.00 97.44 142 LEU A CA 1
ATOM 1109 C C . LEU A 1 142 ? -10.865 6.188 12.165 1.00 97.44 142 LEU A C 1
ATOM 1111 O O . LEU A 1 142 ? -11.829 5.699 12.745 1.00 97.44 142 LEU A O 1
ATOM 1115 N N . LEU A 1 143 ? -10.116 7.152 12.709 1.00 98.19 143 LEU A N 1
ATOM 1116 C CA . LEU A 1 143 ? -10.374 7.704 14.043 1.00 98.19 143 LEU A CA 1
ATOM 1117 C C . LEU A 1 143 ? -11.782 8.307 14.140 1.00 98.19 143 LEU A C 1
ATOM 1119 O O . LEU A 1 143 ? -12.522 8.008 15.077 1.00 98.19 143 LEU A O 1
ATOM 1123 N N . LYS A 1 144 ? -12.179 9.111 13.145 1.00 96.94 144 LYS A N 1
ATOM 1124 C CA . LYS A 1 144 ? -13.511 9.738 13.094 1.00 96.94 144 LYS A CA 1
ATOM 1125 C C . LYS A 1 144 ? -14.639 8.715 12.956 1.00 96.94 144 LYS A C 1
ATOM 1127 O O . LYS A 1 144 ? -15.700 8.914 13.538 1.00 96.94 144 LYS A O 1
ATOM 1132 N N . ALA A 1 145 ? -14.417 7.631 12.212 1.00 95.12 145 ALA A N 1
ATOM 1133 C CA . ALA A 1 145 ? -15.378 6.539 12.073 1.00 95.12 145 ALA A CA 1
ATOM 1134 C C . ALA A 1 145 ? -15.469 5.678 13.342 1.00 95.12 145 ALA A C 1
ATOM 1136 O O . ALA A 1 145 ? -16.546 5.193 13.679 1.00 95.12 145 ALA A O 1
ATOM 1137 N N . PHE A 1 146 ? -14.358 5.512 14.063 1.00 97.00 146 PHE A N 1
ATOM 1138 C CA . PHE A 1 146 ? -14.298 4.725 15.291 1.00 97.00 146 PHE A CA 1
ATOM 1139 C C . PHE A 1 146 ? -14.923 5.446 16.494 1.00 97.00 146 PHE A C 1
ATOM 1141 O O . PHE A 1 146 ? -15.612 4.810 17.287 1.00 97.00 146 PHE A O 1
ATOM 1148 N N . ALA A 1 147 ? -14.756 6.770 16.604 1.00 97.12 147 ALA A N 1
ATOM 1149 C CA . ALA A 1 147 ? -15.279 7.579 17.710 1.00 97.12 147 ALA A CA 1
ATOM 1150 C C . ALA A 1 147 ? -16.756 7.313 18.085 1.00 97.12 147 ALA A C 1
ATOM 1152 O O . ALA A 1 147 ? -17.024 7.007 19.249 1.00 97.12 147 ALA A O 1
ATOM 1153 N N . PRO A 1 148 ? -17.731 7.361 17.154 1.00 95.38 148 PRO A N 1
ATOM 1154 C CA . PRO A 1 148 ? -19.131 7.108 17.495 1.00 95.38 148 PRO A CA 1
ATOM 1155 C C . PRO A 1 148 ? -19.416 5.651 17.898 1.00 95.38 148 PRO A C 1
ATOM 1157 O O . PRO A 1 148 ? -20.408 5.399 18.582 1.00 95.38 148 PRO A O 1
ATOM 1160 N N . LEU A 1 149 ? -18.567 4.689 17.513 1.00 94.19 149 LEU A N 1
ATOM 1161 C CA . LEU A 1 149 ? -18.751 3.275 17.859 1.00 94.19 149 LEU A CA 1
ATOM 1162 C C . LEU A 1 149 ? -18.487 3.006 19.342 1.00 94.19 149 LEU A C 1
ATOM 1164 O O . LEU A 1 149 ? -19.092 2.097 19.906 1.00 94.19 149 LEU A O 1
ATOM 1168 N N . CYS A 1 150 ? -17.636 3.805 19.992 1.00 92.81 150 CYS A N 1
ATOM 1169 C CA . CYS A 1 150 ? -17.247 3.588 21.385 1.00 92.81 150 CYS A CA 1
ATOM 1170 C C . CYS A 1 150 ? -18.430 3.616 22.368 1.00 92.81 150 CYS A C 1
ATOM 1172 O O . CYS A 1 150 ? -18.367 2.940 23.392 1.00 92.81 150 CYS A O 1
ATOM 1174 N N . ASN A 1 151 ? -19.515 4.332 22.044 1.00 90.94 151 ASN A N 1
ATOM 1175 C CA . ASN A 1 151 ? -20.725 4.382 22.875 1.00 90.94 151 ASN A CA 1
ATOM 1176 C C . ASN A 1 151 ? -21.509 3.063 22.857 1.00 90.94 151 ASN A C 1
ATOM 1178 O O . ASN A 1 151 ? -22.021 2.635 23.886 1.00 90.94 151 ASN A O 1
ATOM 1182 N N . ASN A 1 152 ? -21.599 2.421 21.690 1.00 94.00 152 ASN A N 1
ATOM 1183 C CA . ASN A 1 152 ? -22.342 1.169 21.519 1.00 94.00 152 ASN A CA 1
ATOM 1184 C C . ASN A 1 152 ? -21.475 -0.060 21.818 1.00 94.00 152 ASN A C 1
ATOM 1186 O O . ASN A 1 152 ? -21.997 -1.125 22.136 1.00 94.00 152 ASN A O 1
ATOM 1190 N N . PHE A 1 153 ? -20.153 0.091 21.715 1.00 94.25 153 PHE A N 1
ATOM 1191 C CA . PHE A 1 153 ? -19.181 -0.983 21.864 1.00 94.25 153 PHE A CA 1
ATOM 1192 C C . PHE A 1 153 ? -18.080 -0.586 22.862 1.00 94.25 153 PHE A C 1
ATOM 1194 O O . PHE A 1 153 ? -16.946 -0.283 22.472 1.00 94.25 153 PHE A O 1
ATOM 1201 N N . PRO A 1 154 ? -18.384 -0.580 24.172 1.00 90.75 154 PRO A N 1
ATOM 1202 C CA . PRO A 1 154 ? -17.478 -0.095 25.210 1.00 90.75 154 PRO A CA 1
ATOM 1203 C C . PRO A 1 154 ? -16.262 -0.998 25.466 1.00 90.75 154 PRO A C 1
ATOM 1205 O O . PRO A 1 154 ? -15.373 -0.571 26.187 1.00 90.75 154 PRO A O 1
ATOM 1208 N N . ASP A 1 155 ? -16.142 -2.162 24.829 1.00 91.81 155 ASP A N 1
ATOM 1209 C CA . ASP A 1 155 ? -14.965 -3.037 24.972 1.00 91.81 155 ASP A CA 1
ATOM 1210 C C . ASP A 1 155 ? -14.096 -3.107 23.700 1.00 91.81 155 ASP A C 1
ATOM 1212 O O . ASP A 1 155 ? -13.121 -3.856 23.633 1.00 91.81 155 ASP A O 1
ATOM 1216 N N . TRP A 1 156 ? -14.433 -2.334 22.660 1.00 95.38 156 TRP A N 1
ATOM 1217 C CA . TRP A 1 156 ? -13.680 -2.313 21.403 1.00 95.38 156 TRP A CA 1
ATOM 1218 C C . TRP A 1 156 ? -12.443 -1.414 21.482 1.00 95.38 156 TRP A C 1
ATOM 1220 O O . TRP A 1 156 ? -12.519 -0.245 21.859 1.00 95.38 156 TRP A O 1
ATOM 1230 N N . LEU A 1 157 ? -11.296 -1.934 21.078 1.00 97.12 157 LEU A N 1
ATOM 1231 C CA . LEU A 1 157 ? -10.020 -1.233 21.020 1.00 97.12 157 LEU A CA 1
ATOM 1232 C C . LEU A 1 157 ? -9.568 -1.122 19.568 1.00 97.12 157 LEU A C 1
ATOM 1234 O O . LEU A 1 157 ? -9.865 -1.998 18.759 1.00 97.12 157 LEU A O 1
ATOM 1238 N N . LEU A 1 158 ? -8.823 -0.070 19.253 1.00 98.12 158 LEU A N 1
ATOM 1239 C CA . LEU A 1 158 ? -8.209 0.130 17.948 1.00 98.12 158 LEU A CA 1
ATOM 1240 C C . LEU A 1 158 ? -6.693 0.271 18.101 1.00 98.12 158 LEU A C 1
ATOM 1242 O O . LEU A 1 158 ? -6.200 1.105 18.859 1.00 98.12 158 LEU A O 1
ATOM 1246 N N . GLU A 1 159 ? -5.944 -0.517 17.344 1.00 98.06 159 GLU A N 1
ATOM 1247 C CA . GLU A 1 159 ? -4.495 -0.394 17.240 1.00 98.06 159 GLU A CA 1
ATOM 1248 C C . GLU A 1 1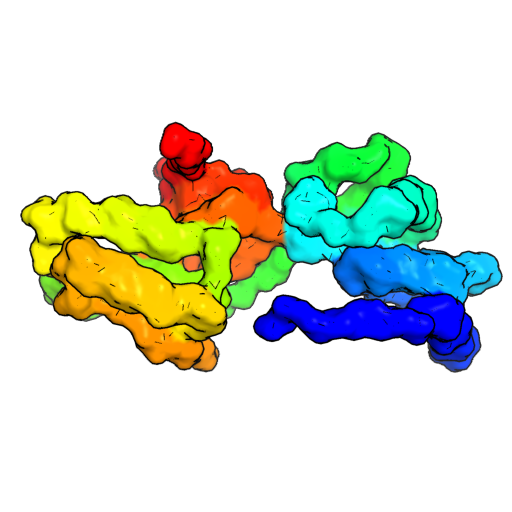59 ? -4.099 0.020 15.825 1.00 98.06 159 GLU A C 1
ATOM 1250 O O . GLU A 1 159 ? -4.404 -0.672 14.853 1.00 98.06 159 GLU A O 1
ATOM 1255 N N . ILE A 1 160 ? -3.396 1.145 15.710 1.00 98.50 160 ILE A N 1
ATOM 1256 C CA . ILE A 1 160 ? -2.860 1.642 14.443 1.00 98.50 160 ILE A CA 1
ATOM 1257 C C . ILE A 1 160 ? -1.343 1.458 14.471 1.00 98.50 160 ILE A C 1
ATOM 1259 O O . ILE A 1 160 ? -0.627 2.167 15.180 1.00 98.50 160 ILE A O 1
ATOM 1263 N N . TRP A 1 161 ? -0.853 0.486 13.707 1.00 98.12 161 TRP A N 1
ATOM 1264 C CA . TRP A 1 161 ? 0.566 0.165 13.605 1.00 98.12 161 TRP A CA 1
ATOM 1265 C C . TRP A 1 161 ? 1.202 0.877 12.423 1.00 98.12 161 TRP A C 1
ATOM 1267 O O . TRP A 1 161 ? 0.701 0.850 11.299 1.00 98.12 161 TRP A O 1
ATOM 1277 N N . GLY A 1 162 ? 2.352 1.477 12.673 1.00 96.00 162 GLY A N 1
ATOM 1278 C CA . GLY A 1 162 ? 3.009 2.343 11.721 1.00 96.00 162 GLY A CA 1
ATOM 1279 C C . GLY A 1 162 ? 3.752 3.461 12.418 1.00 96.00 162 GLY A C 1
ATOM 1280 O O . GLY A 1 162 ? 3.507 3.788 13.572 1.00 96.00 162 GLY A O 1
ATOM 1281 N N . GLU A 1 163 ? 4.653 4.059 11.667 1.00 94.19 163 GLU A N 1
ATOM 1282 C CA . GLU A 1 163 ? 5.330 5.303 12.000 1.00 94.19 163 GLU A CA 1
ATOM 1283 C C . GLU A 1 163 ? 5.315 6.169 10.742 1.00 94.19 163 GLU A C 1
ATOM 1285 O O . GLU A 1 163 ? 4.995 5.642 9.671 1.00 94.19 163 GLU A O 1
ATOM 1290 N N . GLU A 1 164 ? 5.602 7.467 10.889 1.00 96.81 164 GLU A N 1
ATOM 1291 C CA . GLU A 1 164 ? 5.907 8.491 9.864 1.00 96.81 164 GLU A CA 1
ATOM 1292 C C . GLU A 1 164 ? 5.320 9.860 10.268 1.00 96.81 164 GLU A C 1
ATOM 1294 O O . GLU A 1 164 ? 4.834 10.059 11.381 1.00 96.81 164 GLU A O 1
ATOM 1299 N N . VAL A 1 165 ? 5.408 10.826 9.352 1.00 94.62 165 VAL A N 1
ATOM 1300 C CA . VAL A 1 165 ? 5.156 12.261 9.551 1.00 94.62 165 VAL A CA 1
ATOM 1301 C C . VAL A 1 165 ? 3.800 12.637 10.158 1.00 94.62 165 VAL A C 1
ATOM 1303 O O . VAL A 1 165 ? 3.701 13.723 10.714 1.00 94.62 165 VAL A O 1
ATOM 1306 N N . GLN A 1 166 ? 2.758 11.801 10.064 1.00 95.69 166 GLN A N 1
ATOM 1307 C CA . GLN A 1 166 ? 1.442 12.130 10.635 1.00 95.69 166 GLN A CA 1
ATOM 1308 C C . GLN A 1 166 ? 1.234 11.678 12.083 1.00 95.69 166 GLN A C 1
ATOM 1310 O O . GLN A 1 166 ? 0.154 11.914 12.618 1.00 95.69 166 GLN A O 1
ATOM 1315 N N . ARG A 1 167 ? 2.216 11.041 12.734 1.00 97.12 167 ARG A N 1
ATOM 1316 C CA . ARG A 1 167 ? 2.037 10.479 14.084 1.00 97.12 167 ARG A CA 1
ATOM 1317 C C . ARG A 1 167 ? 1.470 11.480 15.086 1.00 97.12 167 ARG A C 1
ATOM 1319 O O . ARG A 1 167 ? 0.410 11.230 15.647 1.00 97.12 167 ARG A O 1
ATOM 1326 N N . GLU A 1 168 ? 2.141 12.615 15.259 1.00 97.44 168 GLU A N 1
ATOM 1327 C CA . GLU A 1 168 ? 1.734 13.640 16.229 1.00 97.44 168 GLU A CA 1
ATOM 1328 C C . GLU A 1 168 ? 0.330 14.170 15.921 1.00 97.44 168 GLU A C 1
ATOM 1330 O O . GLU A 1 168 ? -0.516 14.235 16.805 1.00 97.44 168 GLU A O 1
ATOM 1335 N N . THR A 1 169 ? 0.037 14.458 14.649 1.00 97.88 169 THR A N 1
ATOM 1336 C CA . THR A 1 169 ? -1.286 14.931 14.218 1.00 97.88 169 THR A CA 1
ATOM 1337 C C . THR A 1 169 ? -2.392 13.912 14.505 1.00 97.88 169 THR A C 1
ATOM 1339 O O . THR A 1 169 ? -3.482 14.289 14.930 1.00 97.88 169 THR A O 1
ATOM 1342 N N . LEU A 1 170 ? -2.129 12.621 14.291 1.00 98.44 170 LEU A N 1
ATOM 1343 C CA . LEU A 1 170 ? -3.090 11.549 14.559 1.00 98.44 170 LEU A CA 1
ATOM 1344 C C . LEU A 1 170 ? -3.286 11.315 16.063 1.00 98.44 170 LEU A C 1
ATOM 1346 O O . LEU A 1 170 ? -4.410 11.064 16.495 1.00 98.44 170 LEU A O 1
ATOM 1350 N N . GLU A 1 171 ? -2.227 11.429 16.866 1.00 98.38 171 GLU A N 1
ATOM 1351 C CA . GLU A 1 171 ? -2.316 11.360 18.328 1.00 98.38 171 GLU A CA 1
ATOM 1352 C C . GLU A 1 171 ? -3.087 12.556 18.908 1.00 98.38 171 GLU A C 1
ATOM 1354 O O . GLU A 1 171 ? -3.922 12.359 19.791 1.00 98.38 171 GLU A O 1
ATOM 1359 N N . SER A 1 172 ? -2.883 13.770 18.381 1.00 98.38 172 SER A N 1
ATOM 1360 C CA . SER A 1 172 ? -3.688 14.943 18.747 1.00 98.38 172 SER A CA 1
ATOM 1361 C C . SER A 1 172 ? -5.161 14.750 18.387 1.00 98.38 172 SER A C 1
ATOM 1363 O O . SER A 1 172 ? -6.019 14.930 19.245 1.00 98.38 172 SER A O 1
ATOM 1365 N N . LEU A 1 173 ? -5.465 14.292 17.166 1.00 98.56 173 LEU A N 1
ATOM 1366 C CA . LEU A 1 173 ? -6.843 14.015 16.747 1.00 98.56 173 LEU A CA 1
ATOM 1367 C C . LEU A 1 173 ? -7.502 12.925 17.607 1.00 98.56 173 LEU A C 1
ATOM 1369 O O . LEU A 1 173 ? -8.677 13.032 17.949 1.00 98.56 173 LEU A O 1
ATOM 1373 N N . ARG A 1 174 ? -6.763 11.875 17.986 1.00 98.44 174 ARG A N 1
ATOM 1374 C CA . ARG A 1 174 ? -7.248 10.859 18.933 1.00 98.44 174 ARG A CA 1
ATOM 1375 C C . ARG A 1 174 ? -7.662 11.504 20.257 1.00 98.44 174 ARG A C 1
ATOM 1377 O O . ARG A 1 174 ? -8.728 11.179 20.778 1.00 98.44 174 ARG A O 1
ATOM 1384 N N . ASP A 1 175 ? -6.816 12.365 20.812 1.00 98.25 175 ASP A N 1
ATOM 1385 C CA . ASP A 1 175 ? -7.065 12.994 22.110 1.00 98.25 175 ASP A CA 1
ATOM 1386 C C . ASP A 1 175 ? -8.252 13.970 22.037 1.00 98.25 175 ASP A C 1
ATOM 1388 O O . ASP A 1 175 ? -9.113 13.940 22.914 1.00 98.25 175 ASP A O 1
ATOM 1392 N N . GLU A 1 176 ? -8.367 14.744 20.954 1.00 98.38 176 GLU A N 1
ATOM 1393 C CA . GLU A 1 176 ? -9.522 15.613 20.674 1.00 98.38 176 GLU A CA 1
ATOM 1394 C C . GLU A 1 176 ? -10.842 14.834 20.580 1.00 98.38 176 GLU A C 1
ATOM 1396 O O . GLU A 1 176 ? -11.879 15.303 21.045 1.00 98.38 176 GLU A O 1
ATOM 1401 N N . LEU A 1 177 ? -10.807 13.623 20.016 1.00 98.12 177 LEU A N 1
ATOM 1402 C CA . LEU A 1 177 ? -11.963 12.728 19.928 1.00 98.12 177 LEU A CA 1
ATOM 1403 C C . LEU A 1 177 ? -12.247 11.964 21.236 1.00 98.12 177 LEU A C 1
ATOM 1405 O O . LEU A 1 177 ? -13.179 11.163 21.276 1.00 98.12 177 LEU A O 1
ATOM 1409 N N . GLY A 1 178 ? -11.457 12.168 22.297 1.00 97.56 178 GLY A N 1
ATOM 1410 C CA . GLY A 1 178 ? -11.620 11.466 23.574 1.00 97.56 178 GLY A CA 1
ATOM 1411 C C . GLY A 1 178 ? -11.243 9.981 23.521 1.00 97.56 178 GLY A C 1
ATOM 1412 O O . GLY A 1 178 ? -11.711 9.187 24.332 1.00 97.56 178 GLY A O 1
ATOM 1413 N N . LEU A 1 179 ? -10.394 9.582 22.569 1.00 98.00 179 LEU A N 1
ATOM 1414 C CA . LEU A 1 179 ? -10.096 8.180 22.254 1.00 98.00 179 LEU A CA 1
ATOM 1415 C C . LEU A 1 179 ? -8.820 7.632 22.907 1.00 98.00 179 LEU A C 1
ATOM 1417 O O . LEU A 1 179 ? -8.364 6.542 22.560 1.00 98.00 179 LEU A O 1
ATOM 1421 N N . ARG A 1 180 ? -8.226 8.364 23.851 1.00 96.81 180 ARG A N 1
ATOM 1422 C CA . ARG A 1 180 ? -6.908 8.052 24.430 1.00 96.81 180 ARG A CA 1
ATOM 1423 C C . ARG A 1 180 ? -6.809 6.653 25.047 1.00 96.81 180 ARG A C 1
ATOM 1425 O O . ARG A 1 180 ? -5.820 5.963 24.829 1.00 96.81 180 ARG A O 1
ATOM 1432 N N . GLU A 1 181 ? -7.861 6.205 25.729 1.00 95.81 181 GLU A N 1
ATOM 1433 C CA . GLU A 1 181 ? -7.916 4.874 26.356 1.00 95.81 181 GLU A CA 1
ATOM 1434 C C . GLU A 1 181 ? -8.305 3.752 25.377 1.00 95.81 181 GLU A C 1
ATOM 1436 O O . GLU A 1 181 ? -8.271 2.571 25.721 1.00 95.81 181 GLU A O 1
ATOM 1441 N N . ARG A 1 182 ? -8.701 4.108 24.149 1.00 96.44 182 ARG A N 1
ATOM 1442 C CA . ARG A 1 182 ? -9.325 3.197 23.175 1.00 96.44 182 ARG A CA 1
ATOM 1443 C C . ARG A 1 182 ? -8.509 2.993 21.916 1.00 96.44 182 ARG A C 1
ATOM 1445 O O . ARG A 1 182 ? -8.677 1.970 21.258 1.00 96.44 182 ARG A O 1
ATOM 1452 N N . VAL A 1 183 ? -7.633 3.939 21.595 1.00 98.19 183 VAL A N 1
ATOM 1453 C CA . VAL A 1 183 ? -6.795 3.899 20.402 1.00 98.19 183 VAL A CA 1
ATOM 1454 C C . VAL A 1 183 ? -5.326 3.964 20.785 1.00 98.19 183 VAL A C 1
ATOM 1456 O O . VAL A 1 183 ? -4.877 4.897 21.453 1.00 98.19 183 VAL A O 1
ATOM 1459 N N . ARG A 1 184 ? -4.551 3.000 20.295 1.00 97.88 184 ARG A N 1
ATOM 1460 C CA . ARG A 1 184 ? -3.105 2.922 20.516 1.00 97.88 184 ARG A CA 1
ATOM 1461 C C . ARG A 1 184 ? -2.349 3.078 19.203 1.00 97.88 184 ARG A C 1
ATOM 1463 O O . ARG A 1 184 ? -2.805 2.612 18.162 1.00 97.88 184 ARG A O 1
ATOM 1470 N N . PHE A 1 185 ? -1.164 3.679 19.295 1.00 98.12 185 PHE A N 1
ATOM 1471 C CA . PHE A 1 185 ? -0.178 3.776 18.214 1.00 98.12 185 PHE A CA 1
ATOM 1472 C C . PHE A 1 185 ? 1.113 3.065 18.646 1.00 98.12 185 PHE A C 1
ATOM 1474 O O . PHE A 1 185 ? 2.036 3.724 19.133 1.00 98.12 185 PHE A O 1
ATOM 1481 N N . PRO A 1 186 ? 1.186 1.723 18.544 1.00 97.00 186 PRO A N 1
ATOM 1482 C CA . PRO A 1 186 ? 2.305 0.950 19.092 1.00 97.00 186 PRO A CA 1
ATOM 1483 C C . PRO A 1 186 ? 3.632 1.143 18.339 1.00 97.00 186 PRO A C 1
ATOM 1485 O O . PRO A 1 186 ? 4.677 0.702 18.813 1.00 97.00 186 PRO A O 1
ATOM 1488 N N . GLY A 1 187 ? 3.592 1.792 17.173 1.00 97.00 187 GLY A N 1
ATOM 1489 C CA . GLY A 1 187 ? 4.744 2.034 16.312 1.00 97.00 187 GLY A CA 1
ATOM 1490 C C . GLY A 1 187 ? 4.962 0.915 15.296 1.00 97.00 187 GLY A C 1
ATOM 1491 O O . GLY A 1 187 ? 4.010 0.334 14.768 1.00 97.00 187 GLY A O 1
ATOM 1492 N N . LEU A 1 188 ? 6.226 0.624 14.983 1.00 96.44 188 LEU A N 1
ATOM 1493 C CA . LEU A 1 188 ? 6.605 -0.412 14.017 1.00 96.44 188 LEU A CA 1
ATOM 1494 C C . LEU A 1 188 ? 6.694 -1.796 14.671 1.00 96.44 188 LEU A C 1
ATOM 1496 O O . LEU A 1 188 ? 7.225 -1.945 15.768 1.00 96.44 188 LEU A O 1
ATOM 1500 N N . THR A 1 189 ? 6.280 -2.830 13.939 1.00 94.31 189 THR A N 1
ATOM 1501 C CA . THR A 1 189 ? 6.464 -4.236 14.328 1.00 94.31 189 THR A CA 1
ATOM 1502 C C . THR A 1 189 ? 7.221 -5.013 13.258 1.00 94.31 189 THR A C 1
ATOM 1504 O O . THR A 1 189 ? 7.084 -4.754 12.063 1.00 94.31 189 THR A O 1
ATOM 1507 N N . LYS A 1 190 ? 8.021 -5.991 13.693 1.00 92.69 190 LYS A N 1
ATOM 1508 C CA . LYS A 1 190 ? 8.608 -7.016 12.816 1.00 92.69 190 LYS A CA 1
ATOM 1509 C C . LYS A 1 190 ? 7.745 -8.281 12.753 1.00 92.69 190 LYS A C 1
ATOM 1511 O O . LYS A 1 190 ? 7.849 -9.034 11.793 1.00 92.69 190 LYS A O 1
ATOM 1516 N N . GLU A 1 191 ? 6.868 -8.484 13.734 1.00 90.75 191 GLU A N 1
ATOM 1517 C CA . GLU A 1 191 ? 5.993 -9.655 13.869 1.00 90.75 191 GLU A CA 1
ATOM 1518 C C . GLU A 1 191 ? 4.553 -9.340 13.405 1.00 90.75 191 GLU A C 1
ATOM 1520 O O . GLU A 1 191 ? 3.585 -9.685 14.076 1.00 90.75 191 GLU A O 1
ATOM 1525 N N . HIS A 1 192 ? 4.389 -8.658 12.266 1.00 91.00 192 HIS A N 1
ATOM 1526 C CA . HIS A 1 192 ? 3.083 -8.183 11.774 1.00 91.00 192 HIS A CA 1
ATOM 1527 C C . HIS A 1 192 ? 2.021 -9.291 11.653 1.00 91.00 192 HIS A C 1
ATOM 1529 O O . HIS A 1 192 ? 0.899 -9.081 12.106 1.00 91.00 192 HIS A O 1
ATOM 1535 N N . TYR A 1 193 ? 2.365 -10.484 11.145 1.00 91.38 193 TYR A N 1
ATOM 1536 C CA . TYR A 1 193 ? 1.435 -11.625 11.095 1.00 91.38 193 TYR A CA 1
ATOM 1537 C C . TYR A 1 193 ? 0.918 -12.033 12.480 1.00 91.38 193 TYR A C 1
ATOM 1539 O O . TYR A 1 193 ? -0.276 -12.247 12.639 1.00 91.38 193 TYR A O 1
ATOM 1547 N N . LYS A 1 194 ? 1.787 -12.075 13.497 1.00 88.50 194 LYS A N 1
ATOM 1548 C CA . LYS A 1 194 ? 1.425 -12.417 14.885 1.00 88.50 194 LYS A CA 1
ATOM 1549 C C . LYS A 1 194 ? 0.589 -11.328 15.551 1.00 88.50 194 LYS A C 1
ATOM 1551 O O . LYS A 1 194 ? -0.269 -11.611 16.379 1.00 88.50 194 LYS A O 1
ATOM 1556 N N . THR A 1 195 ? 0.851 -10.068 15.217 1.00 90.56 195 THR A N 1
ATOM 1557 C CA . THR A 1 195 ? 0.001 -8.959 15.652 1.00 90.56 195 THR A CA 1
ATOM 1558 C C . THR A 1 195 ? -1.388 -9.078 15.022 1.00 90.56 195 THR A C 1
ATOM 1560 O O . THR A 1 195 ? -2.383 -8.992 15.734 1.00 90.56 195 THR A O 1
ATOM 1563 N N . MET A 1 196 ? -1.463 -9.327 13.710 1.00 91.12 196 MET A N 1
ATOM 1564 C CA . MET A 1 196 ? -2.729 -9.512 12.997 1.00 91.12 196 MET A CA 1
ATOM 1565 C C . MET A 1 196 ? -3.488 -10.746 13.491 1.00 91.12 196 MET A C 1
ATOM 1567 O O . MET A 1 196 ? -4.669 -10.635 13.777 1.00 91.12 196 MET A O 1
ATOM 1571 N N . SER A 1 197 ? -2.836 -11.888 13.705 1.00 87.31 197 SER A N 1
ATOM 1572 C CA . SER A 1 197 ? -3.505 -13.113 14.170 1.00 87.31 197 SER A CA 1
ATOM 1573 C C . SER A 1 197 ? -4.160 -12.977 15.551 1.00 87.31 197 SER A C 1
ATOM 1575 O O . SER A 1 197 ? -5.000 -13.791 15.914 1.00 87.31 197 SER A O 1
ATOM 1577 N N . ARG A 1 198 ? -3.776 -11.957 16.329 1.00 87.44 198 ARG A N 1
ATOM 1578 C CA . ARG A 1 198 ? -4.363 -11.620 17.633 1.00 87.44 198 ARG A CA 1
ATOM 1579 C C . ARG A 1 198 ? -5.444 -10.545 17.542 1.00 87.44 198 ARG A C 1
ATOM 1581 O O . ARG A 1 198 ? -6.029 -10.197 18.563 1.00 87.44 198 ARG A O 1
ATOM 1588 N N . ALA A 1 199 ? -5.685 -9.957 16.378 1.00 91.88 199 ALA A N 1
ATOM 1589 C CA . ALA A 1 199 ? -6.769 -9.004 16.182 1.00 91.88 199 ALA A CA 1
ATOM 1590 C C . ALA A 1 199 ? -8.098 -9.734 15.930 1.00 91.88 199 ALA A C 1
ATOM 1592 O O . ALA A 1 199 ? -8.127 -10.926 15.651 1.00 91.88 199 ALA A O 1
ATOM 1593 N N . ASP A 1 200 ? -9.206 -9.009 16.049 1.00 92.88 200 ASP A N 1
ATOM 1594 C CA . ASP A 1 200 ? -10.543 -9.513 15.726 1.00 92.88 200 ASP A CA 1
ATOM 1595 C C . ASP A 1 200 ? -10.998 -9.046 14.335 1.00 92.88 200 ASP A C 1
ATOM 1597 O O . ASP A 1 200 ? -11.747 -9.748 13.661 1.00 92.88 200 ASP A O 1
ATOM 1601 N N . ILE A 1 201 ? -10.569 -7.852 13.907 1.00 95.25 201 ILE A N 1
ATOM 1602 C CA . ILE A 1 201 ? -10.928 -7.243 12.619 1.00 95.25 201 ILE A CA 1
ATOM 1603 C C . ILE A 1 201 ? -9.728 -6.453 12.095 1.00 95.25 201 ILE A C 1
ATOM 1605 O O . ILE A 1 201 ? -9.119 -5.682 12.840 1.00 95.25 201 ILE A O 1
ATOM 1609 N N . PHE A 1 202 ? -9.426 -6.581 10.805 1.00 97.81 202 PHE A N 1
ATOM 1610 C CA . PHE A 1 202 ? -8.511 -5.676 10.114 1.00 97.81 202 PHE A CA 1
ATOM 1611 C C . PHE A 1 202 ? -9.277 -4.545 9.424 1.00 97.81 202 PHE A C 1
ATOM 1613 O O . PHE A 1 202 ? -10.291 -4.793 8.769 1.00 97.81 202 PHE A O 1
ATOM 1620 N N . VAL A 1 203 ? -8.774 -3.312 9.519 1.00 97.94 203 VAL A N 1
ATOM 1621 C CA . VAL A 1 203 ? -9.379 -2.144 8.870 1.00 97.94 203 VAL A CA 1
ATOM 1622 C C . VAL A 1 203 ? -8.387 -1.437 7.947 1.00 97.94 203 VAL A C 1
ATOM 1624 O O . VAL A 1 203 ? -7.322 -0.997 8.380 1.00 97.94 203 VAL A O 1
ATOM 1627 N N . LEU A 1 204 ? -8.766 -1.269 6.676 1.00 97.69 204 LEU A N 1
ATOM 1628 C CA . LEU A 1 204 ? -8.039 -0.460 5.697 1.00 97.69 204 LEU A CA 1
ATOM 1629 C C . LEU A 1 204 ? -8.806 0.837 5.400 1.00 97.69 204 LEU A C 1
ATOM 1631 O O . LEU A 1 204 ? -9.815 0.846 4.699 1.00 97.69 204 LEU A O 1
ATOM 1635 N N . SER A 1 205 ? -8.299 1.958 5.907 1.00 96.75 205 SER A N 1
ATOM 1636 C CA . SER A 1 205 ? -8.917 3.286 5.774 1.00 96.75 205 SER A CA 1
ATOM 1637 C C . SER A 1 205 ? -8.321 4.145 4.655 1.00 96.75 205 SER A C 1
ATOM 1639 O O . SER A 1 205 ? -8.503 5.363 4.640 1.00 96.75 205 SER A O 1
ATOM 1641 N N . SER A 1 206 ? -7.559 3.542 3.744 1.00 94.81 206 SER A N 1
ATOM 1642 C CA . SER A 1 206 ? -6.787 4.285 2.749 1.00 94.81 206 SER A CA 1
ATOM 1643 C C . SER A 1 206 ? -7.678 5.099 1.810 1.00 94.81 206 SER A C 1
ATOM 1645 O O . SER A 1 206 ? -8.750 4.667 1.395 1.00 94.81 206 SER A O 1
ATOM 1647 N N . ARG A 1 207 ? -7.206 6.294 1.442 1.00 91.81 207 ARG A N 1
ATOM 1648 C CA . ARG A 1 207 ? -7.830 7.160 0.427 1.00 91.81 207 ARG A CA 1
ATOM 1649 C C . ARG A 1 207 ? -7.532 6.683 -0.990 1.00 91.81 207 ARG A C 1
ATOM 1651 O O . ARG A 1 207 ? -8.325 6.900 -1.901 1.00 91.81 207 ARG A O 1
ATOM 1658 N N . THR A 1 208 ? -6.356 6.092 -1.176 1.00 89.56 208 THR A N 1
ATOM 1659 C CA . THR A 1 208 ? -5.903 5.499 -2.432 1.00 89.56 208 THR A CA 1
ATOM 1660 C C . THR A 1 208 ? -4.835 4.450 -2.152 1.00 89.56 208 THR A C 1
ATOM 1662 O O . THR A 1 208 ? -4.075 4.568 -1.188 1.00 89.56 208 THR A O 1
ATOM 1665 N N . GLU A 1 209 ? -4.766 3.440 -3.011 1.00 89.25 209 GLU A N 1
ATOM 1666 C CA . GLU A 1 209 ? -3.787 2.356 -2.956 1.00 89.25 209 GLU A CA 1
ATOM 1667 C C . GLU A 1 209 ? -3.275 2.000 -4.363 1.00 89.25 209 GLU A C 1
ATOM 1669 O O . GLU A 1 209 ? -3.808 2.437 -5.386 1.00 89.25 209 GLU A O 1
ATOM 1674 N N . GLY A 1 210 ? -2.194 1.217 -4.413 1.00 85.25 210 GLY A N 1
ATOM 1675 C CA . GLY A 1 210 ? -1.755 0.527 -5.632 1.00 85.25 210 GLY A CA 1
ATOM 1676 C C . GLY A 1 210 ? -2.246 -0.917 -5.647 1.00 85.25 210 GLY A C 1
ATOM 1677 O O . GLY A 1 210 ? -3.047 -1.313 -6.489 1.00 85.25 210 GLY A O 1
ATOM 1678 N N . PHE A 1 211 ? -1.746 -1.679 -4.676 1.00 90.38 211 PHE A N 1
ATOM 1679 C CA . PHE A 1 211 ? -2.208 -3.009 -4.304 1.00 90.38 211 PHE A CA 1
ATOM 1680 C C . PHE A 1 211 ? -1.914 -3.172 -2.805 1.00 90.38 211 PHE A C 1
ATOM 1682 O O . PHE A 1 211 ? -0.734 -3.203 -2.431 1.00 90.38 211 PHE A O 1
ATOM 1689 N N . PRO A 1 212 ? -2.932 -3.176 -1.930 1.00 91.81 212 PRO A N 1
ATOM 1690 C CA . PRO A 1 212 ? -2.721 -3.128 -0.489 1.00 91.81 212 PRO A CA 1
ATOM 1691 C C . PRO A 1 212 ? -2.224 -4.483 0.031 1.00 91.81 212 PRO A C 1
ATOM 1693 O O . PRO A 1 212 ? -3.011 -5.318 0.458 1.00 91.81 212 PRO A O 1
ATOM 1696 N N . ASN A 1 213 ? -0.903 -4.703 0.028 1.00 94.12 213 ASN A N 1
ATOM 1697 C CA . ASN A 1 213 ? -0.306 -5.961 0.507 1.00 94.12 213 ASN A CA 1
ATOM 1698 C C . ASN A 1 213 ? -0.806 -6.343 1.899 1.00 94.12 213 ASN A C 1
ATOM 1700 O O . ASN A 1 213 ? -1.198 -7.480 2.111 1.00 94.12 213 ASN A O 1
ATOM 1704 N N . VAL A 1 214 ? -0.867 -5.366 2.803 1.00 94.88 214 VAL A N 1
ATOM 1705 C CA . VAL A 1 214 ? -1.282 -5.581 4.189 1.00 94.88 214 VAL A CA 1
ATOM 1706 C C . VAL A 1 214 ? -2.732 -6.051 4.326 1.00 94.88 214 VAL A C 1
ATOM 1708 O O . VAL A 1 214 ? -3.050 -6.779 5.257 1.00 94.88 214 VAL A O 1
ATOM 1711 N N . LEU A 1 215 ? -3.603 -5.704 3.369 1.00 96.19 215 LEU A N 1
ATOM 1712 C CA . LEU A 1 215 ? -4.954 -6.260 3.309 1.00 96.19 215 LEU A CA 1
ATOM 1713 C C . LEU A 1 215 ? -4.898 -7.755 2.986 1.00 96.19 215 LEU A C 1
ATOM 1715 O O . LEU A 1 215 ? -5.562 -8.551 3.635 1.00 96.19 215 LEU A O 1
ATOM 1719 N N . GLY A 1 216 ? -4.062 -8.140 2.020 1.00 94.75 216 GLY A N 1
ATOM 1720 C CA . GLY A 1 216 ? -3.833 -9.543 1.677 1.00 94.75 216 GLY A CA 1
ATOM 1721 C C . GLY A 1 216 ? -3.209 -10.326 2.824 1.00 94.75 216 GLY A C 1
ATOM 1722 O O . GLY A 1 216 ? -3.654 -11.428 3.115 1.00 94.75 216 GLY A O 1
ATOM 1723 N N . GLU A 1 217 ? -2.224 -9.746 3.507 1.00 94.75 217 GLU A N 1
ATOM 1724 C CA . GLU A 1 217 ? -1.587 -10.339 4.687 1.00 94.75 217 GLU A CA 1
ATOM 1725 C C . GLU A 1 217 ? -2.602 -10.551 5.821 1.00 94.75 217 GLU A C 1
ATOM 1727 O O . GLU A 1 217 ? -2.625 -11.619 6.427 1.00 94.75 217 GLU A O 1
ATOM 1732 N N . ALA A 1 218 ? -3.497 -9.587 6.061 1.00 94.62 218 ALA A N 1
ATOM 1733 C CA . ALA A 1 218 ? -4.580 -9.729 7.031 1.00 94.62 218 ALA A CA 1
ATOM 1734 C C . ALA A 1 218 ? -5.565 -10.846 6.650 1.00 94.62 218 ALA A C 1
ATOM 1736 O O . ALA A 1 218 ? -5.908 -11.677 7.491 1.00 94.62 218 ALA A O 1
ATOM 1737 N N . MET A 1 219 ? -5.972 -10.913 5.378 1.00 93.94 219 MET A N 1
ATOM 1738 C CA . MET A 1 219 ? -6.817 -12.001 4.870 1.00 93.94 219 MET A CA 1
ATOM 1739 C C . MET A 1 219 ? -6.120 -13.364 4.991 1.00 93.94 219 MET A C 1
ATOM 1741 O O . MET A 1 219 ? -6.765 -14.353 5.328 1.00 93.94 219 MET A O 1
ATOM 1745 N N . ALA A 1 220 ? -4.803 -13.427 4.772 1.00 92.00 220 ALA A N 1
ATOM 1746 C CA . ALA A 1 220 ? -4.010 -14.645 4.941 1.00 92.00 220 ALA A CA 1
ATOM 1747 C C . ALA A 1 220 ? -3.893 -15.091 6.409 1.00 92.00 220 ALA A C 1
ATOM 1749 O O . ALA A 1 220 ? -3.726 -16.280 6.662 1.00 92.00 220 ALA A O 1
ATOM 1750 N N . CYS A 1 221 ? -4.037 -14.170 7.369 1.00 90.44 221 CYS A N 1
ATOM 1751 C CA . CYS A 1 221 ? -4.212 -14.492 8.790 1.00 90.44 221 CYS A CA 1
ATOM 1752 C C . CYS A 1 221 ? -5.630 -14.974 9.146 1.00 90.44 221 CYS A C 1
ATOM 1754 O O . CYS A 1 221 ? -5.898 -15.227 10.318 1.00 90.44 221 CYS A O 1
ATOM 1756 N N . GLY A 1 222 ? -6.559 -15.040 8.186 1.00 89.75 222 GLY A N 1
ATOM 1757 C CA . GLY A 1 222 ? -7.959 -15.381 8.446 1.00 89.75 222 GLY A CA 1
ATOM 1758 C C . GLY A 1 222 ? -8.757 -14.267 9.130 1.00 89.75 222 GLY A C 1
ATOM 1759 O O . GLY A 1 222 ? -9.836 -14.534 9.657 1.00 89.75 222 GLY A O 1
ATOM 1760 N N . LEU A 1 223 ? -8.256 -13.025 9.139 1.00 91.44 223 LEU A N 1
ATOM 1761 C CA . LEU A 1 223 ? -8.989 -11.906 9.726 1.00 91.44 223 LEU A CA 1
ATOM 1762 C C . LEU A 1 223 ? -10.169 -11.491 8.841 1.00 91.44 223 LEU A C 1
ATOM 1764 O O . LEU A 1 223 ? -9.987 -11.284 7.638 1.00 91.44 223 LEU A O 1
ATOM 1768 N N . PRO A 1 224 ? -11.347 -11.233 9.433 1.00 94.00 224 PRO A N 1
ATOM 1769 C CA . PRO A 1 224 ? -12.358 -10.405 8.799 1.00 94.00 224 PRO A CA 1
ATOM 1770 C C . PRO A 1 224 ? -11.765 -9.036 8.454 1.00 94.00 224 PRO A C 1
ATOM 1772 O O . PRO A 1 224 ? -11.160 -8.375 9.304 1.00 94.00 224 PRO A O 1
ATOM 1775 N N . VAL A 1 225 ? -11.951 -8.602 7.208 1.00 97.12 225 VAL A N 1
ATOM 1776 C CA . VAL A 1 225 ? -11.420 -7.328 6.719 1.00 97.12 225 VAL A CA 1
ATOM 1777 C C . VAL A 1 225 ? -12.541 -6.351 6.382 1.00 97.12 225 VAL A C 1
ATOM 1779 O O . VAL A 1 225 ? -13.533 -6.708 5.745 1.00 97.12 225 VAL A O 1
ATOM 1782 N N . VAL A 1 226 ? -12.365 -5.096 6.787 1.00 97.38 226 VAL A N 1
ATOM 1783 C CA . VAL A 1 226 ? -13.207 -3.969 6.376 1.00 97.38 226 VAL A CA 1
ATOM 1784 C C . VAL A 1 226 ? -12.316 -2.945 5.695 1.00 97.38 226 VAL A C 1
ATOM 1786 O O . VAL A 1 226 ? -11.315 -2.509 6.259 1.00 97.38 226 VAL A O 1
ATOM 1789 N N . SER A 1 227 ? -12.657 -2.545 4.478 1.00 97.25 227 SER A N 1
ATOM 1790 C CA . SER A 1 227 ? -11.874 -1.572 3.721 1.00 97.25 227 SER A CA 1
ATOM 1791 C C . SER A 1 227 ? -12.766 -0.494 3.144 1.00 97.25 227 SER A C 1
ATOM 1793 O O . SER A 1 227 ? -13.893 -0.767 2.742 1.00 97.25 227 SER A O 1
ATOM 1795 N N . PHE A 1 228 ? -12.243 0.721 3.004 1.00 95.38 228 PHE A N 1
ATOM 1796 C CA . PHE A 1 228 ? -12.813 1.627 2.015 1.00 95.38 228 PHE A CA 1
ATOM 1797 C C . PHE A 1 228 ? -12.630 1.058 0.605 1.00 95.38 228 PHE A C 1
ATOM 1799 O O . PHE A 1 228 ? -11.563 0.529 0.274 1.00 95.38 228 PHE A O 1
ATOM 1806 N N . ASP A 1 229 ? -13.652 1.210 -0.235 1.00 92.88 229 ASP A N 1
ATOM 1807 C CA . ASP A 1 229 ? -13.570 0.990 -1.679 1.00 92.88 229 ASP A CA 1
ATOM 1808 C C . ASP A 1 229 ? -12.842 2.174 -2.325 1.00 92.88 229 ASP A C 1
ATOM 1810 O O . ASP A 1 229 ? -13.435 3.102 -2.884 1.00 92.88 229 ASP A O 1
ATOM 1814 N N . CYS A 1 230 ? -11.527 2.208 -2.113 1.00 89.50 230 CYS A N 1
ATOM 1815 C CA . CYS A 1 230 ? -10.661 3.251 -2.629 1.00 89.50 230 CYS A CA 1
ATOM 1816 C C . CYS A 1 230 ? -9.944 2.797 -3.910 1.00 89.50 230 CYS A C 1
ATOM 1818 O O . CYS A 1 230 ? -9.542 1.637 -4.033 1.00 89.50 230 CYS A O 1
ATOM 1820 N N . PRO A 1 231 ? -9.711 3.711 -4.865 1.00 85.44 231 PRO A N 1
ATOM 1821 C CA . PRO A 1 231 ? -8.896 3.399 -6.026 1.00 85.44 231 PRO A CA 1
ATOM 1822 C C . PRO A 1 231 ? -7.417 3.279 -5.601 1.00 85.44 231 PRO A C 1
ATOM 1824 O O . PRO A 1 231 ? -6.853 4.233 -5.074 1.00 85.44 231 PRO A O 1
ATOM 1827 N N . CYS A 1 232 ? -6.702 2.176 -5.797 1.00 81.19 232 CYS A N 1
ATOM 1828 C CA . CYS A 1 232 ? -7.094 0.905 -6.403 1.00 81.19 232 CYS A CA 1
ATOM 1829 C C . CYS A 1 232 ? -6.630 -0.267 -5.538 1.00 81.19 232 CYS A C 1
ATOM 1831 O O . CYS A 1 232 ? -5.617 -0.171 -4.846 1.00 81.19 232 CYS A O 1
ATOM 1833 N N . GLY A 1 233 ? -7.316 -1.405 -5.646 1.00 86.62 233 GLY A N 1
ATOM 1834 C CA . GLY A 1 233 ? -6.857 -2.669 -5.067 1.00 86.62 233 GLY A CA 1
ATOM 1835 C C . GLY A 1 233 ? -7.834 -3.339 -4.103 1.00 86.62 233 GLY A C 1
ATOM 1836 O O . GLY A 1 233 ? -8.037 -4.535 -4.273 1.00 86.62 233 GLY A O 1
ATOM 1837 N N . PRO A 1 234 ? -8.475 -2.646 -3.141 1.00 92.69 234 PRO A N 1
ATOM 1838 C CA . PRO A 1 234 ? -9.405 -3.300 -2.218 1.00 92.69 234 PRO A CA 1
ATOM 1839 C C . PRO A 1 234 ? -10.507 -4.110 -2.911 1.00 92.69 234 PRO A C 1
ATOM 1841 O O . PRO A 1 234 ? -10.719 -5.265 -2.556 1.00 92.69 234 PRO A O 1
ATOM 1844 N N . SER A 1 235 ? -11.133 -3.561 -3.952 1.00 92.62 235 SER A N 1
ATOM 1845 C CA . SER A 1 235 ? -12.180 -4.231 -4.739 1.00 92.62 235 SER A CA 1
ATOM 1846 C C . SER A 1 235 ? -11.684 -5.361 -5.651 1.00 92.62 235 SER A C 1
ATOM 1848 O O . SER A 1 235 ? -12.490 -6.137 -6.151 1.00 92.62 235 SER A O 1
ATOM 1850 N N . GLU A 1 236 ? -10.368 -5.509 -5.838 1.00 91.31 236 GLU A N 1
ATOM 1851 C CA . GLU A 1 236 ? -9.763 -6.668 -6.522 1.00 91.31 236 GLU A CA 1
ATOM 1852 C C . GLU A 1 236 ? -9.570 -7.856 -5.562 1.00 91.31 236 GLU A C 1
ATOM 1854 O O . GLU A 1 236 ? -9.328 -8.979 -5.999 1.00 91.31 236 GLU A O 1
ATOM 1859 N N . MET A 1 237 ? -9.631 -7.605 -4.249 1.00 93.62 237 MET A N 1
ATOM 1860 C CA . MET A 1 237 ? -9.349 -8.585 -3.193 1.00 93.62 237 MET A CA 1
ATOM 1861 C C . MET A 1 237 ? -10.611 -8.952 -2.403 1.00 93.62 237 MET A C 1
ATOM 1863 O O . MET A 1 237 ? -10.789 -10.111 -2.023 1.00 93.62 237 MET A O 1
ATOM 1867 N N . ILE A 1 238 ? -11.496 -7.977 -2.173 1.00 95.38 238 ILE A N 1
ATOM 1868 C CA . ILE A 1 238 ? -12.721 -8.135 -1.390 1.00 95.38 238 ILE A CA 1
ATOM 1869 C C . ILE A 1 238 ? -13.929 -8.264 -2.318 1.00 95.38 238 ILE A C 1
ATOM 1871 O O . ILE A 1 238 ? -14.242 -7.361 -3.092 1.00 95.38 238 ILE A O 1
ATOM 1875 N N . GLN A 1 239 ? -14.656 -9.365 -2.161 1.00 95.31 239 GLN A N 1
ATOM 1876 C CA . GLN A 1 239 ? -16.037 -9.501 -2.591 1.00 95.31 239 GLN A CA 1
ATOM 1877 C C . GLN A 1 239 ? -16.939 -9.125 -1.410 1.00 95.31 239 GLN A C 1
ATOM 1879 O O . GLN A 1 239 ? -17.024 -9.863 -0.423 1.00 95.31 239 GLN A O 1
ATOM 1884 N N . ASP A 1 240 ? -17.585 -7.963 -1.517 1.00 96.44 240 ASP A N 1
ATOM 1885 C CA . ASP A 1 240 ? -18.392 -7.381 -0.442 1.00 96.44 240 ASP A CA 1
ATOM 1886 C C . ASP A 1 240 ? -19.460 -8.356 0.080 1.00 96.44 240 ASP A C 1
ATOM 1888 O O . ASP A 1 240 ? -20.168 -9.008 -0.691 1.00 96.44 240 ASP A O 1
ATOM 1892 N N . GLY A 1 241 ? -19.528 -8.490 1.405 1.00 95.06 241 GLY A N 1
ATOM 1893 C CA . GLY A 1 241 ? -20.436 -9.399 2.106 1.00 95.06 241 GLY A CA 1
ATOM 1894 C C . GLY A 1 241 ? -20.054 -10.884 2.047 1.00 95.06 241 GLY A C 1
ATOM 1895 O O . GLY A 1 241 ? -20.728 -11.692 2.683 1.00 95.06 241 GLY A O 1
ATOM 1896 N N . VAL A 1 242 ? -18.992 -11.258 1.321 1.00 96.12 242 VAL A N 1
ATOM 1897 C CA . VAL A 1 242 ? -18.543 -12.656 1.185 1.00 96.12 242 VAL A CA 1
ATOM 1898 C C . VAL A 1 242 ? -17.253 -12.909 1.958 1.00 96.12 242 VAL A C 1
ATOM 1900 O O . VAL A 1 242 ? -17.228 -13.764 2.837 1.00 96.12 242 VAL A O 1
ATOM 1903 N N . ASN A 1 243 ? -16.178 -12.180 1.645 1.00 94.25 243 ASN A N 1
ATOM 1904 C CA . ASN A 1 243 ? -14.858 -12.368 2.271 1.00 94.25 243 ASN A CA 1
ATOM 1905 C C . ASN A 1 243 ? -14.330 -11.101 2.975 1.00 94.25 243 ASN A C 1
ATOM 1907 O O . ASN A 1 243 ? -13.180 -11.061 3.408 1.00 94.25 243 ASN A O 1
ATOM 1911 N N . GLY A 1 244 ? -15.171 -10.075 3.085 1.00 96.88 244 GLY A N 1
ATOM 1912 C CA . GLY A 1 244 ? -14.882 -8.795 3.717 1.00 96.88 244 GLY A CA 1
ATOM 1913 C C . GLY A 1 244 ? -16.006 -7.796 3.457 1.00 96.88 244 GLY A C 1
ATOM 1914 O O . GLY A 1 244 ? -16.993 -8.123 2.795 1.00 96.88 244 GLY A O 1
ATOM 1915 N N . LEU A 1 245 ? -15.854 -6.578 3.974 1.00 97.44 245 LEU A N 1
ATOM 1916 C CA . LEU A 1 245 ? -16.788 -5.477 3.734 1.00 97.44 245 LEU A CA 1
ATOM 1917 C C . LEU A 1 245 ? -16.095 -4.311 3.032 1.00 97.44 245 LEU A C 1
ATOM 1919 O O . LEU A 1 245 ? -15.016 -3.876 3.449 1.00 97.44 245 LEU A O 1
ATOM 1923 N N . LEU A 1 246 ? -16.750 -3.782 2.003 1.00 96.31 246 LEU A N 1
ATOM 1924 C CA . LEU A 1 246 ? -16.348 -2.570 1.302 1.00 96.31 246 LEU A CA 1
ATOM 1925 C C . LEU A 1 246 ? -17.257 -1.409 1.705 1.00 96.31 246 LEU A C 1
ATOM 1927 O O . LEU A 1 246 ? -18.437 -1.353 1.371 1.00 96.31 246 LEU A O 1
ATOM 1931 N N . ALA A 1 247 ? -16.689 -0.441 2.414 1.00 92.69 247 ALA A N 1
ATOM 1932 C CA . ALA A 1 247 ? -17.362 0.806 2.732 1.00 92.69 247 ALA A CA 1
ATOM 1933 C C . ALA A 1 247 ? -17.102 1.842 1.633 1.00 92.69 247 ALA A C 1
ATOM 1935 O O . ALA A 1 247 ? -15.980 1.993 1.149 1.00 92.69 247 ALA A O 1
ATOM 1936 N N . VAL A 1 248 ? -18.122 2.616 1.266 1.00 84.00 248 VAL A N 1
ATOM 1937 C CA . VAL A 1 248 ? -17.943 3.721 0.319 1.00 84.00 248 VAL A CA 1
ATOM 1938 C C . VAL A 1 248 ? -16.991 4.740 0.940 1.00 84.00 248 VAL A C 1
ATOM 1940 O O . VAL A 1 248 ? -17.291 5.315 1.987 1.00 84.00 248 VAL A O 1
ATOM 1943 N N . ALA A 1 249 ? -15.860 4.997 0.282 1.00 65.44 249 ALA A N 1
ATOM 1944 C CA . ALA A 1 249 ? -15.012 6.122 0.642 1.00 65.44 249 ALA A CA 1
ATOM 1945 C C . ALA A 1 249 ? -15.843 7.400 0.464 1.00 65.44 249 ALA A C 1
ATOM 1947 O O . ALA A 1 249 ? -16.153 7.797 -0.663 1.00 65.44 249 ALA A O 1
ATOM 1948 N N . THR A 1 250 ? -16.256 8.043 1.558 1.00 53.88 250 THR A N 1
ATOM 1949 C CA . THR A 1 250 ? -16.929 9.339 1.466 1.00 53.88 250 THR A CA 1
ATOM 1950 C C . THR A 1 250 ? -15.975 10.302 0.773 1.00 53.88 250 THR A C 1
ATOM 1952 O O . THR A 1 250 ? -14.962 10.701 1.346 1.00 53.88 250 THR A O 1
ATOM 1955 N N . LYS A 1 251 ? -16.285 10.676 -0.476 1.00 42.84 251 LYS A N 1
ATOM 1956 C CA . LYS A 1 251 ? -15.708 11.872 -1.091 1.00 42.84 251 LYS A CA 1
ATOM 1957 C C . LYS A 1 251 ? -16.073 13.009 -0.147 1.00 42.84 251 LYS A C 1
ATOM 1959 O O . LYS A 1 251 ? -17.262 13.288 -0.007 1.00 42.84 251 LYS A O 1
ATOM 1964 N N . ASN A 1 252 ? -15.084 13.555 0.560 1.00 36.38 252 ASN A N 1
ATOM 1965 C CA . ASN A 1 252 ? -15.276 14.660 1.495 1.00 36.38 252 ASN A CA 1
ATOM 1966 C C . ASN A 1 252 ? -16.266 15.673 0.895 1.00 36.38 252 ASN A C 1
ATOM 1968 O O . ASN A 1 252 ? -16.038 16.170 -0.211 1.00 36.38 252 ASN A O 1
ATOM 1972 N N . ARG A 1 253 ? -17.377 15.896 1.604 1.00 29.47 253 ARG A N 1
ATOM 1973 C CA . ARG A 1 253 ? -18.150 17.132 1.483 1.00 29.47 253 ARG A CA 1
ATOM 1974 C C . ARG A 1 253 ? -17.355 18.263 2.113 1.00 29.47 253 ARG A C 1
ATOM 1976 O O . ARG A 1 253 ? -16.657 17.977 3.113 1.00 29.47 253 ARG A O 1
#

InterPro domains:
  IPR001296 Glycosyl transferase, family 1 [PF00534] (118-249)